Protein AF-A0A3M0W5E4-F1 (afdb_monomer_lite)

Foldseek 3Di:
DVVVVLVCLQQVNDPVNVVLLVVLVVVQVVCVVVVQWDQAAPRDTDRRDDDDDFQRQGRQVSNCQQQQHNDPVLSPPPPRDGHDDPVPDGHTNPPDDPPDDPPHDDRHPDDHDDDPPPPVPPPDPDPDVDPVVVVVVVVVVVVVVVVVVVVVPDDFDFDDPVVQADPVPRDGDPDRTDDPPP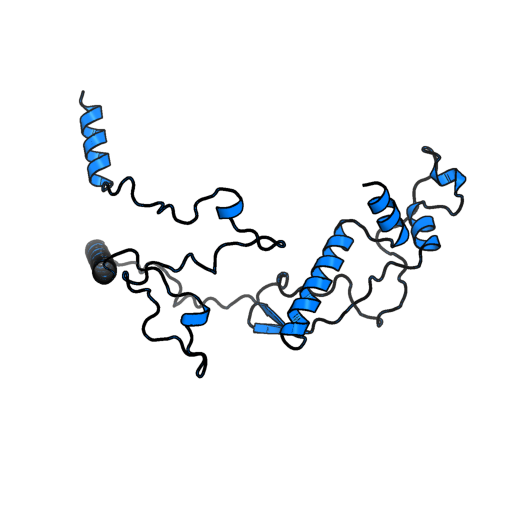PDCPDPPADADPVRDGPVNVVDDPPPPPPDPDPDPVVVVVVVVVVVVVD

Sequence (231 aa):
MFLRSVYSMATNVTTIESWEIERHEQLLRRARVLGGYLDGPDGMRVRISRHEFPYDIGIWENIRDSMGTSNILAWFWPLAASMKTDGLAFETNGFEEPGQVWPPPDPDRMPRLARNLDTKDAFVYHEHPDTAAEVEAFKQRQAADLARRERANGVQRRKAFHQRFDSETAQPVDDEYLDDTAADLSGEEGWQDSGGNRLRDYGVEEDIEFYDEDDIPIAELLRRRRREGQN

Radius of gyration: 30.42 Å; chains: 1; bounding box: 70×67×75 Å

pLDDT: mean 76.26, std 13.4, range [44.75, 93.44]

Structure (mmCIF, N/CA/C/O backbone):
data_AF-A0A3M0W5E4-F1
#
_entry.id   AF-A0A3M0W5E4-F1
#
loop_
_atom_site.group_PDB
_atom_site.id
_atom_site.type_symbol
_atom_site.label_atom_id
_atom_site.label_alt_id
_atom_site.label_comp_id
_atom_site.label_asym_id
_atom_site.label_entity_id
_atom_site.label_seq_id
_atom_site.pdbx_PDB_ins_code
_atom_site.Cartn_x
_atom_site.Cartn_y
_atom_site.Cartn_z
_atom_site.occupancy
_atom_site.B_iso_or_equiv
_atom_site.auth_seq_id
_atom_site.auth_comp_id
_atom_site.auth_asym_id
_atom_site.auth_atom_id
_atom_site.pdbx_PDB_model_num
ATOM 1 N N . MET A 1 1 ? 10.824 14.892 -4.602 1.00 80.12 1 MET A N 1
ATOM 2 C CA . MET A 1 1 ? 9.849 14.502 -5.646 1.00 80.12 1 MET A CA 1
ATOM 3 C C . MET A 1 1 ? 10.493 13.704 -6.770 1.00 80.12 1 MET A C 1
ATOM 5 O O . MET A 1 1 ? 10.155 12.540 -6.886 1.00 80.12 1 MET A O 1
ATOM 9 N N . PHE A 1 2 ? 11.471 14.240 -7.512 1.00 90.00 2 PHE A N 1
ATOM 10 C CA . PHE A 1 2 ? 12.097 13.522 -8.638 1.00 90.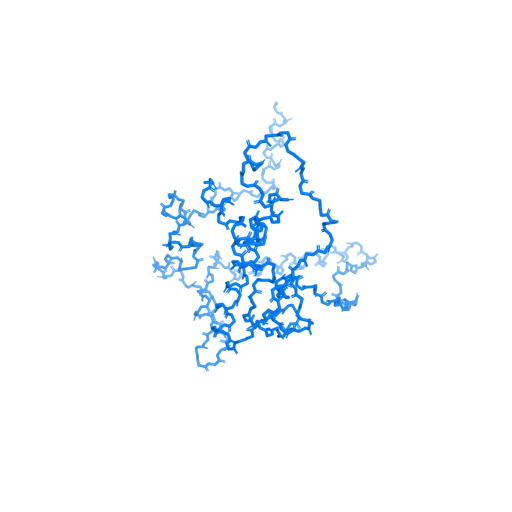00 2 PHE A CA 1
ATOM 11 C C . PHE A 1 2 ? 12.647 12.127 -8.286 1.00 90.00 2 PHE A C 1
ATOM 13 O O . PHE A 1 2 ? 12.302 11.154 -8.942 1.00 90.00 2 PHE A O 1
ATOM 20 N N . LEU A 1 3 ? 13.422 12.001 -7.202 1.00 91.94 3 LEU A N 1
ATOM 21 C CA . LEU A 1 3 ? 13.956 10.703 -6.756 1.00 91.94 3 LEU A CA 1
ATOM 22 C C . LEU A 1 3 ? 12.855 9.680 -6.443 1.00 91.94 3 LEU A C 1
ATOM 24 O O . LEU A 1 3 ? 13.015 8.503 -6.738 1.00 91.94 3 LEU A O 1
ATOM 28 N N . ARG A 1 4 ? 11.722 10.137 -5.892 1.00 89.88 4 ARG A N 1
ATOM 29 C CA . ARG A 1 4 ? 10.563 9.280 -5.616 1.00 89.88 4 ARG A CA 1
ATOM 30 C C . ARG A 1 4 ? 9.909 8.815 -6.914 1.00 89.88 4 ARG A C 1
ATOM 32 O O . ARG A 1 4 ? 9.549 7.653 -7.005 1.00 89.88 4 ARG A O 1
ATOM 39 N N . SER A 1 5 ? 9.797 9.688 -7.915 1.00 90.12 5 SER A N 1
ATOM 40 C CA . SER A 1 5 ? 9.285 9.322 -9.240 1.00 90.12 5 SER A CA 1
ATOM 41 C C . SER A 1 5 ? 10.196 8.320 -9.950 1.00 90.12 5 SER A C 1
ATOM 43 O O . SER A 1 5 ? 9.706 7.348 -10.506 1.00 90.12 5 SER A O 1
ATOM 45 N N . VAL A 1 6 ? 11.517 8.512 -9.885 1.00 91.69 6 VAL A N 1
ATOM 46 C CA . VAL A 1 6 ? 12.486 7.562 -10.458 1.00 91.69 6 VAL A CA 1
ATOM 47 C C . VAL A 1 6 ? 12.420 6.214 -9.743 1.00 91.69 6 VAL A C 1
ATOM 49 O O . VAL A 1 6 ? 12.414 5.184 -10.404 1.00 91.69 6 VAL A O 1
ATOM 52 N N . TYR A 1 7 ? 12.325 6.211 -8.412 1.00 92.19 7 TYR A N 1
ATOM 53 C CA . TYR A 1 7 ? 12.168 4.985 -7.630 1.00 92.19 7 TYR A CA 1
ATOM 54 C C . TYR A 1 7 ? 10.862 4.251 -7.968 1.00 92.19 7 TYR A C 1
ATOM 56 O O . TYR A 1 7 ? 10.894 3.072 -8.286 1.00 92.19 7 TYR A O 1
ATOM 64 N N . SER A 1 8 ? 9.741 4.976 -7.990 1.00 92.00 8 SER A N 1
ATOM 65 C CA . SER A 1 8 ? 8.419 4.472 -8.386 1.00 92.00 8 SER A CA 1
ATOM 66 C C . SER A 1 8 ? 8.434 3.844 -9.783 1.00 92.00 8 SER A C 1
ATOM 68 O O . SER A 1 8 ? 7.885 2.764 -9.969 1.00 92.00 8 SER A O 1
ATOM 70 N N . MET A 1 9 ? 9.128 4.468 -10.740 1.00 91.12 9 MET A N 1
ATOM 71 C CA . MET A 1 9 ? 9.306 3.930 -12.091 1.00 91.12 9 MET A CA 1
ATOM 72 C C . MET A 1 9 ? 10.218 2.697 -12.115 1.00 91.12 9 MET A C 1
ATOM 74 O O . MET A 1 9 ? 9.977 1.765 -12.872 1.00 91.12 9 MET A O 1
ATOM 78 N N . ALA A 1 10 ? 11.260 2.674 -11.282 1.00 93.00 10 ALA A N 1
ATOM 79 C CA . ALA A 1 10 ? 12.188 1.552 -11.194 1.00 93.00 10 ALA A CA 1
ATOM 80 C C . ALA A 1 10 ? 11.564 0.308 -10.549 1.00 93.00 10 ALA A C 1
ATOM 82 O O . ALA A 1 10 ? 11.977 -0.794 -10.892 1.00 93.00 10 ALA A O 1
ATOM 83 N N . THR A 1 11 ? 10.591 0.463 -9.649 1.00 92.50 11 THR A N 1
ATOM 84 C CA . THR A 1 11 ? 9.889 -0.656 -8.989 1.00 92.50 11 THR A CA 1
ATOM 85 C C . THR A 1 11 ? 8.495 -0.920 -9.561 1.00 92.50 11 THR A C 1
ATOM 87 O O . THR A 1 11 ? 7.794 -1.788 -9.059 1.00 92.50 11 THR A O 1
ATOM 90 N N . ASN A 1 12 ? 8.066 -0.145 -10.565 1.00 93.44 12 ASN A N 1
ATOM 91 C CA . ASN A 1 12 ? 6.710 -0.175 -11.125 1.00 93.44 12 ASN A CA 1
ATOM 92 C C . ASN A 1 12 ? 5.598 -0.004 -10.070 1.00 93.44 12 ASN A C 1
ATOM 94 O O . ASN A 1 12 ? 4.528 -0.596 -10.161 1.00 93.44 12 ASN A O 1
ATOM 98 N N . VAL A 1 13 ? 5.865 0.796 -9.034 1.00 93.38 13 VAL A N 1
ATOM 99 C CA . VAL A 1 13 ? 4.927 1.038 -7.930 1.00 93.38 13 VAL A CA 1
ATOM 100 C C . VAL A 1 13 ? 4.318 2.416 -8.103 1.00 93.38 13 VAL A C 1
ATOM 102 O O . VAL A 1 13 ? 5.023 3.426 -8.033 1.00 93.38 13 VAL A O 1
ATOM 105 N N . THR A 1 14 ? 3.005 2.494 -8.272 1.00 92.00 14 THR A N 1
ATOM 106 C CA . THR A 1 14 ? 2.285 3.771 -8.270 1.00 92.00 14 THR A CA 1
ATOM 107 C C . THR A 1 14 ? 2.247 4.386 -6.869 1.00 92.00 14 THR A C 1
ATOM 109 O O . THR A 1 14 ? 2.495 3.746 -5.849 1.00 92.00 14 THR A O 1
ATOM 112 N N . THR A 1 15 ? 1.894 5.670 -6.776 1.00 91.62 15 THR A N 1
ATOM 113 C CA . THR A 1 15 ? 1.803 6.334 -5.463 1.00 91.62 15 THR A CA 1
ATOM 114 C C . THR A 1 15 ? 0.741 5.689 -4.564 1.00 91.62 15 THR A C 1
ATOM 116 O O . THR A 1 15 ? 0.968 5.552 -3.365 1.00 91.62 15 THR A O 1
ATOM 119 N N . ILE A 1 16 ? -0.378 5.238 -5.134 1.00 92.00 16 ILE A N 1
ATOM 120 C CA . ILE A 1 16 ? -1.449 4.580 -4.374 1.00 92.00 16 ILE A CA 1
ATOM 121 C C . ILE A 1 16 ? -0.975 3.214 -3.869 1.00 92.00 16 ILE A C 1
ATOM 123 O O . ILE A 1 16 ? -1.148 2.902 -2.695 1.00 92.00 16 ILE A O 1
ATOM 127 N N . GLU A 1 17 ? -0.310 2.433 -4.721 1.00 92.75 17 GLU A N 1
ATOM 128 C CA . GLU A 1 17 ? 0.252 1.135 -4.333 1.00 92.75 17 GLU A CA 1
ATOM 129 C C . GLU A 1 17 ? 1.352 1.276 -3.286 1.00 92.75 17 GLU A C 1
ATOM 131 O O . GLU A 1 17 ? 1.423 0.446 -2.388 1.00 92.75 17 GLU A O 1
ATOM 136 N N . SER A 1 18 ? 2.156 2.346 -3.330 1.00 92.38 18 SER A N 1
ATOM 137 C CA . SER A 1 18 ? 3.165 2.590 -2.291 1.00 92.38 18 SER A CA 1
ATOM 138 C C . SER A 1 18 ? 2.532 2.715 -0.903 1.00 92.38 18 SER A C 1
ATOM 140 O O . SER A 1 18 ? 3.024 2.121 0.052 1.00 92.38 18 SER A O 1
ATOM 142 N N . TRP A 1 19 ? 1.389 3.400 -0.800 1.00 91.69 19 TRP A N 1
ATOM 143 C CA . TRP A 1 19 ? 0.644 3.496 0.455 1.00 91.69 19 TRP A CA 1
ATOM 144 C C . TRP A 1 19 ? -0.001 2.167 0.855 1.00 91.69 19 TRP A C 1
ATOM 146 O O . TRP A 1 19 ? -0.113 1.875 2.043 1.00 91.69 19 TRP A O 1
ATOM 156 N N . GLU A 1 20 ? -0.423 1.355 -0.114 1.00 92.88 20 GLU A N 1
ATOM 157 C CA . GLU A 1 20 ? -1.001 0.037 0.161 1.00 92.88 20 GLU A CA 1
ATOM 158 C C . GLU A 1 20 ? 0.070 -0.958 0.650 1.00 92.88 20 GLU A C 1
ATOM 160 O O . GLU A 1 20 ? -0.180 -1.705 1.595 1.00 92.88 20 GLU A O 1
ATOM 165 N N . ILE A 1 21 ? 1.288 -0.903 0.094 1.00 92.00 21 ILE A N 1
ATOM 166 C CA . ILE A 1 21 ? 2.458 -1.662 0.569 1.00 92.00 21 ILE A CA 1
ATOM 167 C C . ILE A 1 21 ? 2.806 -1.255 2.005 1.00 92.00 21 ILE A C 1
ATOM 169 O O . ILE A 1 21 ? 2.949 -2.118 2.872 1.00 92.00 21 ILE A O 1
ATOM 173 N N . GLU A 1 22 ? 2.900 0.051 2.272 1.00 92.75 22 GLU A N 1
ATOM 174 C CA . GLU A 1 22 ? 3.181 0.579 3.613 1.00 92.75 22 GLU A CA 1
ATOM 175 C C . GLU A 1 22 ? 2.111 0.138 4.627 1.00 92.75 22 GLU A C 1
ATOM 177 O O . GLU A 1 22 ? 2.445 -0.302 5.732 1.00 92.75 22 GLU A O 1
ATOM 182 N N . ARG A 1 23 ? 0.823 0.183 4.251 1.00 90.56 23 ARG A N 1
ATOM 183 C CA . ARG A 1 23 ? -0.268 -0.306 5.108 1.00 90.56 23 ARG A CA 1
ATOM 184 C C . ARG A 1 23 ? -0.140 -1.803 5.377 1.00 90.56 23 ARG A C 1
ATOM 186 O O . ARG A 1 23 ? -0.246 -2.214 6.533 1.00 90.56 23 ARG A O 1
ATOM 193 N N . HIS A 1 24 ? 0.102 -2.618 4.350 1.00 90.94 24 HIS A N 1
ATOM 194 C CA . HIS A 1 24 ? 0.263 -4.065 4.525 1.00 90.94 24 HIS A CA 1
ATOM 195 C C . HIS A 1 24 ? 1.446 -4.393 5.443 1.00 90.94 24 HIS A C 1
ATOM 197 O O . HIS A 1 24 ? 1.352 -5.271 6.301 1.00 90.94 24 HIS A O 1
ATOM 203 N N . GLU A 1 25 ? 2.542 -3.636 5.350 1.00 91.50 25 GLU A N 1
ATOM 204 C CA . GLU A 1 25 ? 3.677 -3.785 6.263 1.00 91.50 25 GLU A CA 1
ATOM 205 C C . GLU A 1 25 ? 3.300 -3.459 7.720 1.00 91.50 25 GLU A C 1
ATOM 207 O O . GLU A 1 25 ? 3.688 -4.184 8.644 1.00 91.50 25 GLU A O 1
ATOM 212 N N . GLN A 1 26 ? 2.508 -2.410 7.949 1.00 91.25 26 GLN A N 1
ATOM 213 C CA . GLN A 1 26 ? 2.003 -2.078 9.286 1.00 91.25 26 GLN A CA 1
ATOM 214 C C . GLN A 1 26 ? 1.077 -3.169 9.835 1.00 91.25 26 GLN A C 1
ATOM 216 O O . GLN A 1 26 ? 1.223 -3.579 10.993 1.00 91.25 26 GLN A O 1
ATOM 221 N N . LEU A 1 27 ? 0.180 -3.699 9.002 1.00 90.88 27 LEU A N 1
ATOM 222 C CA . LEU A 1 27 ? -0.691 -4.815 9.365 1.00 90.88 27 LEU A CA 1
ATOM 223 C C . LEU A 1 27 ? 0.116 -6.063 9.728 1.00 90.88 27 LEU A C 1
ATOM 225 O O . LEU A 1 27 ? -0.186 -6.711 10.728 1.00 90.88 27 LEU A O 1
ATOM 229 N N . LEU A 1 28 ? 1.192 -6.361 8.996 1.00 91.81 28 LEU A N 1
ATOM 230 C CA . LEU A 1 28 ? 2.105 -7.461 9.322 1.00 91.81 28 LEU A CA 1
ATOM 231 C C . LEU A 1 28 ? 2.804 -7.270 10.665 1.00 91.81 28 LEU A C 1
ATOM 233 O O . LEU A 1 28 ? 2.949 -8.233 11.423 1.00 91.81 28 LEU A O 1
ATOM 237 N N . ARG A 1 29 ? 3.238 -6.044 10.979 1.00 90.44 29 ARG A N 1
ATOM 238 C CA . ARG A 1 29 ? 3.848 -5.732 12.281 1.00 90.44 29 ARG A CA 1
ATOM 239 C C . ARG A 1 29 ? 2.846 -5.947 13.414 1.00 90.44 29 ARG A C 1
ATOM 241 O O . ARG A 1 29 ? 3.184 -6.616 14.390 1.00 90.44 29 ARG A O 1
ATOM 248 N N . ARG A 1 30 ? 1.610 -5.460 13.259 1.00 89.56 30 ARG A N 1
ATOM 249 C CA . ARG A 1 30 ? 0.529 -5.649 14.242 1.00 89.56 30 ARG A CA 1
ATOM 250 C C . ARG A 1 30 ? 0.148 -7.124 14.391 1.00 89.56 30 ARG A C 1
ATOM 252 O O . ARG A 1 30 ? 0.075 -7.625 15.510 1.00 89.56 30 ARG A O 1
ATOM 259 N N . ALA A 1 31 ? -0.009 -7.840 13.281 1.00 89.75 31 ALA A N 1
ATOM 260 C CA . ALA A 1 31 ? -0.303 -9.268 13.285 1.00 89.75 31 ALA A CA 1
ATOM 261 C C . ALA A 1 31 ? 0.811 -10.066 13.973 1.00 89.75 31 ALA A C 1
ATOM 263 O O . ALA A 1 31 ? 0.512 -10.971 14.741 1.00 89.75 31 ALA A O 1
ATOM 264 N N . ARG A 1 32 ? 2.093 -9.718 13.781 1.00 89.38 32 ARG A N 1
ATOM 265 C CA . ARG A 1 32 ? 3.214 -10.402 14.451 1.00 89.38 32 ARG A CA 1
ATOM 266 C C . ARG A 1 32 ? 3.133 -10.308 15.979 1.00 89.38 32 ARG A C 1
ATOM 268 O O . ARG A 1 32 ? 3.463 -11.284 16.644 1.00 89.38 32 ARG A O 1
ATOM 275 N N . VAL A 1 33 ? 2.669 -9.180 16.521 1.00 89.12 33 VAL A N 1
ATOM 276 C CA . VAL A 1 33 ? 2.432 -9.012 17.968 1.00 89.12 33 VAL A CA 1
ATOM 277 C C . VAL A 1 33 ? 1.239 -9.855 18.437 1.00 89.12 33 VAL A C 1
ATOM 279 O O . VAL A 1 33 ? 1.285 -10.439 19.513 1.00 89.12 33 VAL A O 1
ATOM 282 N N . LEU A 1 34 ? 0.206 -9.987 17.602 1.00 85.88 34 LEU A N 1
ATOM 283 C CA . LEU A 1 34 ? -1.028 -10.734 17.882 1.00 85.88 34 LEU A CA 1
ATOM 284 C C . LEU A 1 34 ? -0.977 -12.218 17.453 1.00 85.88 34 LEU A C 1
ATOM 286 O O . LEU A 1 34 ? -2.011 -12.862 17.284 1.00 85.88 34 LEU A O 1
ATOM 290 N N . GLY A 1 35 ? 0.217 -12.789 17.255 1.00 85.81 35 GLY A N 1
ATOM 291 C CA . GLY A 1 35 ? 0.378 -14.217 16.935 1.00 85.81 35 GLY A CA 1
ATOM 292 C C . GLY A 1 35 ? 0.068 -14.609 15.481 1.00 85.81 35 GLY A C 1
ATOM 293 O O . GLY A 1 35 ? -0.202 -15.774 15.196 1.00 85.81 35 GLY A O 1
ATOM 294 N N . GLY A 1 36 ? 0.121 -13.657 14.551 1.00 84.19 36 GLY A N 1
ATOM 295 C CA . GLY A 1 36 ? -0.033 -13.856 13.103 1.00 84.19 36 GLY A CA 1
ATOM 296 C C . GLY A 1 36 ? -1.453 -13.657 12.564 1.00 84.19 36 GLY A C 1
ATOM 297 O O . GLY A 1 36 ? -1.680 -13.849 11.368 1.00 84.19 36 GLY A O 1
ATOM 298 N N . TYR A 1 37 ? -2.393 -13.258 13.420 1.00 87.12 37 TYR A N 1
ATOM 299 C CA . TYR A 1 37 ? -3.785 -13.005 13.058 1.00 87.12 37 TYR A CA 1
ATOM 300 C C . TYR A 1 37 ? -4.182 -11.581 13.430 1.00 87.12 37 TYR A C 1
ATOM 302 O O . TYR A 1 37 ? -3.661 -11.014 14.392 1.00 87.12 37 TYR A O 1
ATOM 310 N N . LEU A 1 38 ? -5.113 -11.018 12.666 1.00 87.75 38 LEU A N 1
ATOM 311 C CA . LEU A 1 38 ? -5.784 -9.776 13.014 1.00 87.75 38 LEU A CA 1
ATOM 312 C C . LEU A 1 38 ? -7.280 -10.023 13.161 1.00 87.75 38 LEU A C 1
ATOM 314 O O . LEU A 1 38 ? -7.870 -10.788 12.392 1.00 87.75 38 LEU A O 1
ATOM 318 N N . ASP A 1 39 ? -7.879 -9.361 14.143 1.00 86.50 39 ASP A N 1
ATOM 319 C CA . ASP A 1 39 ? -9.320 -9.387 14.331 1.00 86.50 39 ASP A CA 1
ATOM 320 C C . ASP A 1 39 ? -9.967 -8.427 13.331 1.00 86.50 39 ASP A C 1
ATOM 322 O O . ASP A 1 39 ? -9.722 -7.221 13.336 1.00 86.50 39 ASP A O 1
ATOM 326 N N . GLY A 1 40 ? -10.769 -8.998 12.445 1.00 84.81 40 GLY A N 1
ATOM 327 C CA . GLY A 1 40 ? -11.665 -8.292 11.556 1.00 84.81 40 GLY A CA 1
ATOM 328 C C . GLY A 1 40 ? -13.037 -8.055 12.197 1.00 84.81 40 GLY A C 1
ATOM 329 O O . GLY A 1 40 ? -13.316 -8.473 13.329 1.00 84.81 40 GLY A O 1
ATOM 330 N N . PRO A 1 41 ? -13.933 -7.381 11.466 1.00 82.50 41 PRO A N 1
ATOM 331 C CA . PRO A 1 41 ? -15.300 -7.154 11.906 1.00 82.50 41 PRO A CA 1
ATOM 332 C C . PRO A 1 41 ? -16.034 -8.461 12.251 1.00 82.50 41 PRO A C 1
ATOM 334 O O . PRO A 1 41 ? -15.804 -9.508 11.651 1.00 82.50 41 PRO A O 1
ATOM 337 N N . ASP A 1 42 ? -16.924 -8.383 13.245 1.00 78.25 42 ASP A N 1
ATOM 338 C CA . ASP A 1 42 ? -17.734 -9.504 13.752 1.00 78.25 42 ASP A CA 1
ATOM 339 C C . ASP A 1 42 ? -16.927 -10.716 14.268 1.00 78.25 42 ASP A C 1
ATOM 341 O O . ASP A 1 42 ? -17.440 -11.832 14.335 1.00 78.25 42 ASP A O 1
ATOM 345 N N . GLY A 1 43 ? -15.674 -10.497 14.686 1.00 81.12 43 GLY A N 1
ATOM 346 C CA . GLY A 1 43 ? -14.833 -11.525 15.308 1.00 81.12 43 GLY A CA 1
ATOM 347 C C . GLY A 1 43 ? -14.178 -12.486 14.315 1.00 81.12 43 GLY A C 1
ATOM 348 O O . GLY A 1 43 ? -13.642 -13.518 14.724 1.00 81.12 43 GLY A O 1
ATOM 349 N N . MET A 1 44 ? -14.207 -12.175 13.013 1.00 82.00 44 MET A N 1
ATOM 350 C CA . MET A 1 44 ? -13.456 -12.940 12.018 1.00 82.00 44 MET A CA 1
ATOM 351 C C . MET A 1 44 ? -11.958 -12.758 12.235 1.00 82.00 44 MET A C 1
ATOM 353 O O . MET A 1 44 ? -11.483 -11.638 12.366 1.00 82.00 44 MET A O 1
ATOM 357 N N . ARG A 1 45 ? -11.189 -13.847 12.214 1.00 86.94 45 ARG A N 1
ATOM 358 C CA . ARG A 1 45 ? -9.725 -13.775 12.274 1.00 86.94 45 ARG A CA 1
ATOM 359 C C . ARG A 1 45 ? -9.141 -13.909 10.883 1.00 86.94 45 ARG A C 1
ATOM 361 O O . ARG A 1 45 ? -9.285 -14.954 10.249 1.00 86.94 45 ARG A O 1
ATOM 368 N N . VAL A 1 46 ? -8.453 -12.867 10.433 1.00 87.81 46 VAL A N 1
ATOM 369 C CA . VAL A 1 46 ? -7.741 -12.865 9.154 1.00 87.81 46 VAL A CA 1
ATOM 370 C C . VAL A 1 46 ? -6.277 -13.162 9.421 1.00 87.81 46 VAL A C 1
ATOM 372 O O . VAL A 1 46 ? -5.621 -12.478 10.209 1.00 87.81 46 VAL A O 1
ATOM 375 N N . ARG A 1 47 ? -5.750 -14.200 8.773 1.00 88.25 47 ARG A N 1
ATOM 376 C CA . ARG A 1 47 ? -4.317 -14.485 8.802 1.00 88.25 47 ARG A CA 1
ATOM 377 C C . ARG A 1 47 ? -3.617 -13.554 7.823 1.00 88.25 47 ARG A C 1
ATOM 379 O O . ARG A 1 47 ? -3.909 -13.601 6.632 1.00 88.25 47 ARG A O 1
ATOM 386 N N . ILE A 1 48 ? -2.678 -12.752 8.314 1.00 89.56 48 ILE A N 1
ATOM 387 C CA . ILE A 1 48 ? -1.930 -11.817 7.470 1.00 89.56 48 ILE A CA 1
ATOM 388 C C . ILE A 1 48 ? -0.550 -12.410 7.184 1.00 89.56 48 ILE A C 1
ATOM 390 O O . ILE A 1 48 ? 0.273 -12.570 8.087 1.00 89.56 48 ILE A O 1
ATOM 394 N N . SER A 1 49 ? -0.309 -12.762 5.922 1.00 87.75 49 SER A N 1
ATOM 395 C CA . SER A 1 49 ? 0.990 -13.202 5.402 1.00 87.75 49 SER A CA 1
ATOM 396 C C . SER A 1 49 ? 1.696 -12.074 4.659 1.00 87.75 49 SER A C 1
ATOM 398 O O . SER A 1 49 ? 1.071 -11.147 4.138 1.00 87.75 49 SER A O 1
ATOM 400 N N . ARG A 1 50 ? 3.031 -12.126 4.652 1.00 89.00 50 ARG A N 1
ATOM 401 C CA . ARG A 1 50 ? 3.837 -11.216 3.841 1.00 89.00 50 ARG A CA 1
ATOM 402 C C . ARG A 1 50 ? 3.597 -11.561 2.376 1.00 89.00 50 ARG A C 1
ATOM 404 O O . ARG A 1 50 ? 3.703 -12.730 2.039 1.00 89.00 50 ARG A O 1
ATOM 411 N N . HIS A 1 51 ? 3.286 -10.546 1.577 1.00 89.25 51 HIS A N 1
ATOM 412 C CA . HIS A 1 51 ? 3.160 -10.657 0.129 1.00 89.25 51 HIS A CA 1
ATOM 413 C C . HIS A 1 51 ? 4.132 -9.685 -0.515 1.00 89.25 51 HIS A C 1
ATOM 415 O O . HIS A 1 51 ? 4.278 -8.551 -0.038 1.00 89.25 51 HIS A O 1
ATOM 421 N N . GLU A 1 52 ? 4.800 -10.136 -1.561 1.00 90.38 52 GLU A N 1
ATOM 422 C CA . GLU A 1 52 ? 5.609 -9.291 -2.423 1.00 90.38 52 GLU A CA 1
ATOM 423 C C . GLU A 1 52 ? 4.730 -8.575 -3.452 1.00 90.38 52 GLU A C 1
ATOM 425 O O . GLU A 1 52 ? 3.614 -8.994 -3.768 1.00 90.38 52 GLU A O 1
ATOM 430 N N . PHE A 1 53 ? 5.211 -7.431 -3.934 1.00 92.44 53 PHE A N 1
ATOM 431 C CA . PHE A 1 53 ? 4.478 -6.642 -4.913 1.00 92.44 53 PHE A CA 1
ATOM 432 C C . PHE A 1 53 ? 4.538 -7.344 -6.283 1.00 92.44 53 PHE A C 1
ATOM 434 O O . PHE A 1 53 ? 5.638 -7.620 -6.762 1.00 92.44 53 PHE A O 1
ATOM 441 N N . PRO A 1 54 ? 3.399 -7.646 -6.931 1.00 91.38 54 PRO A N 1
ATOM 442 C CA . PRO A 1 54 ? 3.370 -8.547 -8.088 1.00 91.38 54 PRO A CA 1
ATOM 443 C C . PRO A 1 54 ? 3.844 -7.915 -9.402 1.00 91.38 54 PRO A C 1
ATOM 445 O O . PRO A 1 54 ? 4.248 -8.641 -10.307 1.00 91.38 54 PRO A O 1
ATOM 448 N N . TYR A 1 55 ? 3.785 -6.586 -9.526 1.00 91.56 55 TYR A N 1
ATOM 449 C CA . TYR A 1 55 ? 4.062 -5.883 -10.786 1.00 91.56 55 TYR A CA 1
ATOM 450 C C . TYR A 1 55 ? 5.513 -5.396 -10.916 1.00 91.56 55 TYR A C 1
ATOM 452 O O . TYR A 1 55 ? 5.849 -4.736 -11.896 1.00 91.56 55 TYR A O 1
ATOM 460 N N . ASP A 1 56 ? 6.382 -5.721 -9.952 1.00 93.25 56 ASP A N 1
ATOM 461 C CA . ASP A 1 56 ? 7.823 -5.483 -10.073 1.00 93.25 56 ASP A CA 1
ATOM 462 C C . ASP A 1 56 ? 8.471 -6.634 -10.852 1.00 93.25 56 ASP A C 1
ATOM 464 O O . ASP A 1 56 ? 8.825 -7.659 -10.266 1.00 93.25 56 ASP A O 1
ATOM 468 N N . ILE A 1 57 ? 8.591 -6.467 -12.173 1.00 91.81 57 ILE A N 1
ATOM 469 C CA . ILE A 1 57 ? 9.199 -7.443 -13.099 1.00 91.81 57 ILE A CA 1
ATOM 470 C C . ILE A 1 57 ? 10.717 -7.241 -13.256 1.00 91.81 57 ILE A C 1
ATOM 472 O O . ILE A 1 57 ? 11.426 -8.097 -13.777 1.00 91.81 57 ILE A O 1
ATOM 476 N N . GLY A 1 58 ? 11.248 -6.145 -12.709 1.00 91.75 58 GLY A N 1
ATOM 477 C CA . GLY A 1 58 ? 12.670 -5.827 -12.682 1.00 91.75 58 GLY A CA 1
ATOM 478 C C . GLY A 1 58 ? 12.970 -4.436 -13.233 1.00 91.75 58 GLY A C 1
ATOM 479 O O . GLY A 1 58 ? 12.293 -3.928 -14.121 1.00 91.75 58 GLY A O 1
ATOM 480 N N . ILE A 1 59 ? 14.044 -3.814 -12.737 1.00 92.44 59 ILE A N 1
ATOM 481 C CA . ILE A 1 59 ? 14.338 -2.381 -12.941 1.00 92.44 59 ILE A CA 1
ATOM 482 C C . ILE A 1 59 ? 14.278 -1.951 -14.414 1.00 92.44 59 ILE A C 1
ATOM 484 O O . ILE A 1 59 ? 13.703 -0.915 -14.737 1.00 92.44 59 ILE A O 1
ATOM 488 N N . TRP A 1 60 ? 14.893 -2.715 -15.318 1.00 92.44 60 TRP A N 1
ATOM 489 C CA . TRP A 1 60 ? 14.933 -2.346 -16.734 1.00 92.44 60 TRP A CA 1
ATOM 490 C C . TRP A 1 60 ? 13.578 -2.510 -17.424 1.00 92.44 60 TRP A C 1
ATOM 492 O O . TRP A 1 60 ? 13.193 -1.652 -18.215 1.00 92.44 60 TRP A O 1
ATOM 502 N N . GLU A 1 61 ? 12.866 -3.594 -17.127 1.00 91.50 61 GLU A N 1
ATOM 503 C CA . GLU A 1 61 ? 11.563 -3.906 -17.716 1.00 91.50 61 GLU A CA 1
ATOM 504 C C . GLU A 1 61 ? 10.506 -2.921 -17.215 1.00 91.50 61 GLU A C 1
ATOM 506 O O . GLU A 1 61 ? 9.840 -2.288 -18.029 1.00 91.50 61 GLU A O 1
ATOM 511 N N . ASN A 1 62 ? 10.496 -2.636 -15.912 1.00 92.31 62 ASN A N 1
ATOM 512 C CA . ASN A 1 62 ? 9.656 -1.611 -15.293 1.00 92.31 62 ASN A CA 1
ATOM 513 C C . ASN A 1 62 ? 9.836 -0.231 -15.950 1.00 92.31 62 ASN A C 1
ATOM 515 O O . ASN A 1 62 ? 8.862 0.446 -16.293 1.00 92.31 62 ASN A O 1
ATOM 519 N N . ILE A 1 63 ? 11.090 0.198 -16.154 1.00 91.19 63 ILE A N 1
ATOM 520 C CA . ILE A 1 63 ? 11.390 1.490 -16.788 1.00 91.19 63 ILE A CA 1
ATOM 521 C C . ILE A 1 63 ? 11.001 1.468 -18.269 1.00 91.19 63 ILE A C 1
ATOM 523 O O . ILE A 1 63 ? 10.416 2.431 -18.767 1.00 91.19 63 ILE A O 1
ATOM 527 N N . ARG A 1 64 ? 11.319 0.387 -18.987 1.00 90.62 64 ARG A N 1
ATOM 528 C CA . ARG A 1 64 ? 10.965 0.227 -20.401 1.00 90.62 64 ARG A CA 1
ATOM 529 C C . ARG A 1 64 ? 9.457 0.320 -20.599 1.00 90.62 64 ARG A C 1
ATOM 531 O O . ARG A 1 64 ? 9.032 1.016 -21.523 1.00 90.62 64 ARG A O 1
ATOM 538 N N . ASP A 1 65 ? 8.689 -0.365 -19.763 1.00 88.25 65 ASP A N 1
ATOM 539 C CA . ASP A 1 65 ? 7.236 -0.386 -19.838 1.00 88.25 65 ASP A CA 1
ATOM 540 C C . ASP A 1 65 ? 6.685 0.991 -19.509 1.00 88.25 65 ASP A C 1
ATOM 542 O O . ASP A 1 65 ? 6.011 1.572 -20.354 1.00 88.25 65 ASP A O 1
ATOM 546 N N . SER A 1 66 ? 7.118 1.596 -18.398 1.00 87.00 66 SER A N 1
ATOM 547 C CA . SER A 1 66 ? 6.736 2.964 -18.014 1.00 87.00 66 SER A CA 1
ATOM 548 C C . SER A 1 66 ? 6.969 3.994 -19.127 1.00 87.00 66 SER A C 1
ATOM 550 O O . SER A 1 66 ? 6.140 4.880 -19.346 1.00 87.00 66 SER A O 1
ATOM 552 N N . MET A 1 67 ? 8.086 3.878 -19.852 1.00 87.19 67 MET A N 1
ATOM 553 C CA . MET A 1 67 ? 8.439 4.785 -20.950 1.00 87.19 67 MET A CA 1
ATOM 554 C C . MET A 1 67 ? 7.875 4.347 -22.312 1.00 87.19 67 MET A C 1
ATOM 556 O O . MET A 1 67 ? 7.987 5.085 -23.292 1.00 87.19 67 MET A O 1
ATOM 560 N N . GLY A 1 68 ? 7.287 3.152 -22.403 1.00 87.38 68 GLY A N 1
ATOM 561 C CA . GLY A 1 68 ? 6.679 2.575 -23.605 1.00 87.38 68 GLY A CA 1
ATOM 562 C C . GLY A 1 68 ? 7.655 2.138 -24.705 1.00 87.38 68 GLY A C 1
ATOM 563 O O . GLY A 1 68 ? 7.225 1.687 -25.768 1.00 87.38 68 GLY A O 1
ATOM 564 N N . THR A 1 69 ? 8.967 2.299 -24.511 1.00 86.88 69 THR A N 1
ATOM 565 C CA . THR A 1 69 ? 9.996 2.011 -25.523 1.00 86.88 69 THR A CA 1
ATOM 566 C C . THR A 1 69 ? 11.339 1.702 -24.859 1.00 86.88 69 THR A C 1
ATOM 568 O O . THR A 1 69 ? 11.665 2.265 -23.818 1.00 86.88 69 THR A O 1
ATOM 571 N N . SER A 1 70 ? 12.171 0.867 -25.490 1.00 88.31 70 SER A N 1
ATOM 572 C CA . SER A 1 70 ? 13.550 0.599 -25.045 1.00 88.31 70 SER A CA 1
ATOM 573 C C . SER A 1 70 ? 14.569 1.670 -25.472 1.00 88.31 70 SER A C 1
ATOM 575 O O . SER A 1 70 ? 15.736 1.603 -25.090 1.00 88.31 70 SER A O 1
ATOM 577 N N . ASN A 1 71 ? 14.163 2.650 -26.285 1.00 89.94 71 ASN A N 1
ATOM 578 C CA . ASN A 1 71 ? 15.035 3.718 -26.760 1.00 89.94 71 ASN A CA 1
ATOM 579 C C . ASN A 1 71 ? 15.118 4.864 -25.740 1.00 89.94 71 ASN A C 1
ATOM 581 O O . ASN A 1 71 ? 14.223 5.705 -25.668 1.00 89.94 71 ASN A O 1
ATOM 585 N N . ILE A 1 72 ? 16.246 4.939 -25.030 1.00 89.56 72 ILE A N 1
ATOM 586 C CA . ILE A 1 72 ? 16.533 5.953 -24.002 1.00 89.56 72 ILE A CA 1
ATOM 587 C C . ILE A 1 72 ? 16.498 7.383 -24.562 1.00 89.56 72 ILE A C 1
ATOM 589 O O . ILE A 1 72 ? 16.116 8.312 -23.862 1.00 89.56 72 ILE A O 1
ATOM 593 N N . LEU A 1 73 ? 16.858 7.600 -25.831 1.00 88.88 73 LEU A N 1
ATOM 594 C CA . LEU A 1 73 ? 16.797 8.945 -26.418 1.00 88.88 73 LEU A CA 1
ATOM 595 C C . LEU A 1 73 ? 15.351 9.407 -26.629 1.00 88.88 73 LEU A C 1
ATOM 597 O O . LEU A 1 73 ? 15.058 10.594 -26.501 1.00 88.88 73 LEU A O 1
ATOM 601 N N . ALA A 1 74 ? 14.441 8.472 -26.914 1.00 87.75 74 ALA A N 1
ATOM 602 C CA . ALA A 1 74 ? 13.025 8.777 -27.090 1.00 87.75 74 ALA A CA 1
ATOM 603 C C . ALA A 1 74 ? 12.344 9.161 -25.766 1.00 87.75 74 ALA A C 1
ATOM 605 O O . ALA A 1 74 ? 11.360 9.890 -25.782 1.00 87.75 74 ALA A O 1
ATOM 606 N N . TRP A 1 75 ? 12.889 8.735 -24.626 1.00 87.56 75 TRP A N 1
ATOM 607 C CA . TRP A 1 75 ? 12.361 9.032 -23.290 1.00 87.56 75 TRP A CA 1
ATOM 608 C C . TRP A 1 75 ? 12.342 10.522 -22.954 1.00 87.56 75 TRP A C 1
ATOM 610 O O . TRP A 1 75 ? 11.457 10.993 -22.246 1.00 87.56 75 TRP A O 1
ATOM 620 N N . PHE A 1 76 ? 13.315 11.266 -23.475 1.00 88.81 76 PHE A N 1
ATOM 621 C CA . PHE A 1 76 ? 13.430 12.707 -23.262 1.00 88.81 76 PHE A CA 1
ATOM 622 C C . PHE A 1 76 ? 12.735 13.519 -24.360 1.00 88.81 76 PHE A C 1
ATOM 624 O O . PHE A 1 76 ? 12.784 14.749 -24.342 1.00 88.81 76 PHE A O 1
ATOM 631 N N . TRP A 1 77 ? 12.104 12.850 -25.329 1.00 88.81 77 TRP A N 1
ATOM 632 C CA . TRP A 1 77 ? 11.456 13.502 -26.453 1.00 88.81 77 TRP A CA 1
ATOM 633 C C . TRP A 1 77 ? 9.958 13.699 -26.169 1.00 88.81 77 TRP A C 1
ATOM 635 O O . TRP A 1 77 ? 9.203 12.728 -26.160 1.00 88.81 77 TRP A O 1
ATOM 645 N N . PRO A 1 78 ? 9.479 14.943 -25.988 1.00 86.12 78 PRO A N 1
ATOM 646 C CA . PRO A 1 78 ? 8.101 15.202 -25.560 1.00 86.12 78 PRO A CA 1
ATOM 647 C C . PRO A 1 78 ? 7.038 14.842 -26.611 1.00 86.12 78 PRO A C 1
ATOM 649 O O . PRO A 1 78 ? 5.861 14.767 -26.280 1.00 86.12 78 PRO A O 1
ATOM 652 N N . LEU A 1 79 ? 7.433 14.629 -27.872 1.00 85.88 79 LEU A N 1
ATOM 653 C CA . LEU A 1 79 ? 6.539 14.199 -28.958 1.00 85.88 79 LEU A CA 1
ATOM 654 C C . LEU A 1 79 ? 6.677 12.700 -29.269 1.00 85.88 79 LEU A C 1
ATOM 656 O O . LEU A 1 79 ? 6.252 12.249 -30.334 1.00 85.88 79 LEU A O 1
ATOM 660 N N . ALA A 1 80 ? 7.335 11.929 -28.398 1.00 83.06 80 ALA A N 1
ATOM 661 C CA . ALA A 1 80 ? 7.406 10.484 -28.553 1.00 83.06 80 ALA A CA 1
ATOM 662 C C . ALA A 1 80 ? 6.017 9.874 -28.322 1.00 83.06 80 ALA A C 1
ATOM 664 O O . ALA A 1 80 ? 5.194 10.417 -27.585 1.00 83.06 80 ALA A O 1
ATOM 665 N N . ALA A 1 81 ? 5.745 8.745 -28.976 1.00 77.44 81 ALA A N 1
ATOM 666 C CA . ALA A 1 81 ? 4.510 8.009 -28.740 1.00 77.44 81 ALA A CA 1
ATOM 667 C C . ALA A 1 81 ? 4.447 7.572 -27.269 1.00 77.44 81 ALA A C 1
ATOM 669 O O . ALA A 1 81 ? 5.435 7.069 -26.736 1.00 77.44 81 ALA A O 1
ATOM 670 N N . SER A 1 82 ? 3.293 7.761 -26.628 1.00 73.81 82 SER A N 1
ATOM 671 C CA . SER A 1 82 ? 3.081 7.315 -25.253 1.00 73.81 82 SER A CA 1
ATOM 672 C C . SER A 1 82 ? 2.995 5.789 -25.172 1.00 73.81 82 SER A C 1
ATOM 674 O O . SER A 1 82 ? 2.807 5.100 -26.181 1.00 73.81 82 SER A O 1
ATOM 676 N N . MET A 1 83 ? 3.093 5.271 -23.948 1.00 76.81 83 MET A N 1
ATOM 677 C CA . MET A 1 83 ? 2.900 3.859 -23.635 1.00 76.81 83 MET A CA 1
ATOM 678 C C . MET A 1 83 ? 1.621 3.307 -24.290 1.00 76.81 83 MET A C 1
ATOM 680 O O . MET A 1 83 ? 0.550 3.913 -24.205 1.00 76.81 83 MET A O 1
ATOM 684 N N . LYS A 1 84 ? 1.748 2.158 -24.963 1.00 68.06 84 LYS A N 1
ATOM 685 C CA . LYS A 1 84 ? 0.627 1.408 -25.543 1.00 68.06 84 LYS A CA 1
ATOM 686 C C . LYS A 1 84 ? 0.282 0.263 -24.601 1.00 68.06 84 LYS A C 1
ATOM 688 O O . LYS A 1 84 ? 0.801 -0.835 -24.762 1.00 68.06 84 LYS A O 1
ATOM 693 N N . THR A 1 85 ? -0.554 0.542 -23.611 1.00 77.56 85 THR A N 1
ATOM 694 C CA . THR A 1 85 ? -1.079 -0.472 -22.692 1.00 77.56 85 THR A CA 1
ATOM 695 C C . THR A 1 85 ? -2.601 -0.486 -22.748 1.00 77.56 85 THR A C 1
ATOM 697 O O . THR A 1 85 ? -3.226 0.552 -22.961 1.00 77.56 85 THR A O 1
ATOM 700 N N . ASP A 1 86 ? -3.179 -1.671 -22.569 1.00 81.81 86 ASP A N 1
ATOM 701 C CA . ASP A 1 86 ? -4.621 -1.863 -22.385 1.00 81.81 86 ASP A CA 1
ATOM 702 C C . ASP A 1 86 ? -5.071 -1.371 -20.993 1.00 81.81 86 ASP A C 1
ATOM 704 O O . ASP A 1 86 ? -6.248 -1.132 -20.752 1.00 81.81 86 ASP A O 1
ATOM 708 N N . GLY A 1 87 ? -4.125 -1.200 -20.055 1.00 83.94 87 GLY A N 1
ATOM 709 C CA . GLY A 1 87 ? -4.367 -0.696 -18.697 1.00 83.94 87 GLY A CA 1
ATOM 710 C C . GLY A 1 87 ? -5.140 -1.652 -17.780 1.00 83.94 87 GLY A C 1
ATOM 711 O O . GLY A 1 87 ? -5.316 -1.350 -16.603 1.00 83.94 87 GLY A O 1
ATOM 712 N N . LEU A 1 88 ? -5.598 -2.790 -18.307 1.00 86.12 88 LEU A N 1
ATOM 713 C CA . LEU A 1 88 ? -6.360 -3.813 -17.588 1.00 86.12 88 LEU A CA 1
ATOM 714 C C . LEU A 1 88 ? -5.507 -5.018 -17.179 1.00 86.12 88 LEU A C 1
ATOM 716 O O . LEU A 1 88 ? -5.817 -5.678 -16.192 1.00 86.12 88 LEU A O 1
ATOM 720 N N . ALA A 1 89 ? -4.451 -5.306 -17.938 1.00 86.88 89 ALA A N 1
ATOM 721 C CA . ALA A 1 89 ? -3.547 -6.419 -17.697 1.00 86.88 89 ALA A CA 1
ATOM 722 C C . ALA A 1 89 ? -2.107 -5.910 -17.665 1.00 86.88 89 ALA A C 1
ATOM 724 O O . ALA A 1 89 ? -1.674 -5.184 -18.562 1.00 86.88 89 ALA A O 1
ATOM 725 N N . PHE A 1 90 ? -1.384 -6.321 -16.632 1.00 88.00 90 PHE A N 1
ATOM 726 C CA . PHE A 1 90 ? 0.025 -6.017 -16.434 1.00 88.00 90 PHE A CA 1
ATOM 727 C C . PHE A 1 90 ? 0.785 -7.326 -16.274 1.00 88.00 90 PHE A C 1
ATOM 729 O O . PHE A 1 90 ? 0.227 -8.328 -15.820 1.00 88.00 90 PHE A O 1
ATOM 736 N N . GLU A 1 91 ? 2.049 -7.319 -16.675 1.00 88.81 91 GLU A N 1
ATOM 737 C CA . GLU A 1 91 ? 2.929 -8.457 -16.459 1.00 88.81 91 GLU A CA 1
ATOM 738 C C . GLU A 1 91 ? 3.197 -8.627 -14.959 1.00 88.81 91 GLU A C 1
ATOM 740 O O . GLU A 1 91 ? 3.290 -7.654 -14.208 1.00 88.81 91 GLU A O 1
ATOM 745 N N . THR A 1 92 ? 3.268 -9.878 -14.514 1.00 89.44 92 THR A N 1
ATOM 746 C CA . THR A 1 92 ? 3.477 -10.230 -13.108 1.00 89.44 92 THR A CA 1
ATOM 747 C C . THR A 1 92 ? 4.761 -11.025 -12.961 1.00 89.44 92 THR A C 1
ATOM 749 O O . THR A 1 92 ? 5.013 -11.929 -13.755 1.00 89.44 92 THR A O 1
ATOM 752 N N . ASN A 1 93 ? 5.523 -10.754 -11.907 1.00 88.00 93 ASN A N 1
ATOM 753 C CA . ASN A 1 93 ? 6.822 -11.381 -11.650 1.00 88.00 93 ASN A CA 1
ATOM 754 C C . ASN A 1 93 ? 6.778 -12.874 -11.287 1.00 88.00 93 ASN A C 1
ATOM 756 O O . ASN A 1 93 ? 7.790 -13.563 -11.391 1.00 88.00 93 ASN A O 1
ATOM 760 N N . GLY A 1 94 ? 5.613 -13.385 -10.879 1.00 86.19 94 GLY A N 1
ATOM 761 C CA . GLY A 1 94 ? 5.417 -14.800 -10.568 1.00 86.19 94 GLY A CA 1
ATOM 762 C C . GLY A 1 94 ? 6.113 -15.280 -9.289 1.00 86.19 94 GLY A C 1
ATOM 763 O O . GLY A 1 94 ? 6.340 -16.481 -9.160 1.00 86.19 94 GLY A O 1
ATOM 764 N N . PHE A 1 95 ? 6.464 -14.382 -8.358 1.00 86.19 95 PHE A N 1
ATOM 765 C CA . PHE A 1 95 ? 7.054 -14.778 -7.068 1.00 86.19 95 PHE A CA 1
ATOM 766 C C . PHE A 1 95 ? 6.041 -15.430 -6.115 1.00 86.19 95 PHE A C 1
ATOM 768 O O . PHE A 1 95 ? 6.413 -16.297 -5.326 1.00 86.19 95 PHE A O 1
ATOM 775 N N . GLU A 1 96 ? 4.773 -15.028 -6.197 1.00 84.50 96 GLU A N 1
ATOM 776 C CA . GLU A 1 96 ? 3.691 -15.523 -5.340 1.00 84.50 96 GLU A CA 1
ATOM 777 C C . GLU A 1 96 ? 2.943 -16.715 -5.961 1.00 84.50 96 GLU A C 1
A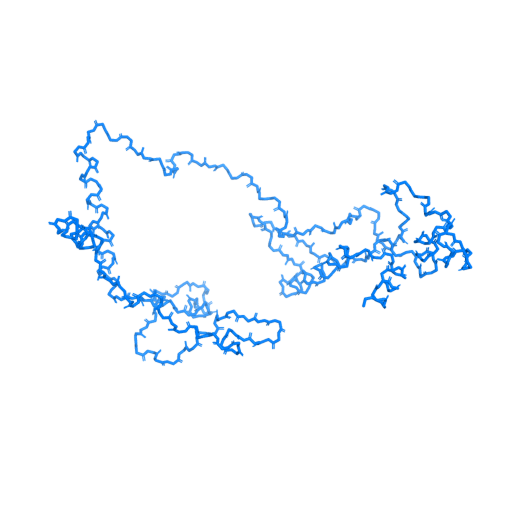TOM 779 O O . GLU A 1 96 ? 2.985 -16.952 -7.172 1.00 84.50 96 GLU A O 1
ATOM 784 N N . GLU A 1 97 ? 2.226 -17.471 -5.124 1.00 83.88 97 GLU A N 1
ATOM 785 C CA . GLU A 1 97 ? 1.457 -18.638 -5.565 1.00 83.88 97 GLU A CA 1
ATOM 786 C C . GLU A 1 97 ? 0.293 -18.234 -6.504 1.00 83.88 97 GLU A C 1
ATOM 788 O O . GLU A 1 97 ? -0.402 -17.241 -6.247 1.00 83.88 97 GLU A O 1
ATOM 793 N N . PRO A 1 98 ? 0.024 -18.993 -7.589 1.00 77.69 98 PRO A N 1
ATOM 794 C CA . PRO A 1 98 ? -1.077 -18.692 -8.502 1.00 77.69 98 PRO A CA 1
ATOM 795 C C . PRO A 1 98 ? -2.431 -18.701 -7.774 1.00 77.69 98 PRO A C 1
ATOM 797 O O . PRO A 1 98 ? -2.916 -19.751 -7.358 1.00 77.69 98 PRO A O 1
ATOM 800 N N . GLY A 1 99 ? -3.059 -17.530 -7.638 1.00 79.69 99 GLY A N 1
ATOM 801 C CA . GLY A 1 99 ? -4.336 -17.353 -6.929 1.00 79.69 99 GLY A CA 1
ATOM 802 C C . GLY A 1 99 ? -4.286 -16.340 -5.784 1.00 79.69 99 GLY A C 1
ATOM 803 O O . GLY A 1 99 ? -5.336 -15.956 -5.264 1.00 79.69 99 GLY A O 1
ATOM 804 N N . GLN A 1 100 ? -3.093 -15.860 -5.427 1.00 82.25 100 GLN A N 1
ATOM 805 C CA . GLN A 1 100 ? -2.933 -14.692 -4.570 1.00 82.25 100 GLN A CA 1
ATOM 806 C C . GLN A 1 100 ? -3.543 -13.458 -5.254 1.00 82.25 100 GLN A C 1
ATOM 808 O O . GLN A 1 100 ? -3.210 -13.144 -6.396 1.00 82.25 100 GLN A O 1
ATOM 813 N N . VAL A 1 101 ? -4.432 -12.745 -4.562 1.00 86.06 101 VAL A N 1
ATOM 814 C CA . VAL A 1 101 ? -4.977 -11.473 -5.055 1.00 86.06 101 VAL A CA 1
ATOM 815 C C . VAL A 1 101 ? -4.191 -10.302 -4.475 1.00 86.06 101 VAL A C 1
ATOM 817 O O . VAL A 1 101 ? -3.890 -10.273 -3.281 1.00 86.06 101 VAL A O 1
ATOM 820 N N . TRP A 1 102 ? -3.874 -9.332 -5.332 1.00 86.19 102 TRP A N 1
ATOM 821 C CA . TRP A 1 102 ? -3.356 -8.028 -4.935 1.00 86.19 102 TRP A CA 1
ATOM 822 C C . TRP A 1 102 ? -4.438 -6.967 -5.179 1.00 86.19 102 TRP A C 1
ATOM 824 O O . TRP A 1 102 ? -5.012 -6.945 -6.270 1.00 86.19 102 TRP A O 1
ATOM 834 N N . PRO A 1 103 ? -4.732 -6.075 -4.218 1.00 87.38 103 PRO A N 1
ATOM 835 C CA . PRO A 1 103 ? -4.110 -5.942 -2.900 1.00 87.38 103 PRO A CA 1
ATOM 836 C C . PRO A 1 103 ? -4.520 -7.058 -1.915 1.00 87.38 103 PRO A C 1
ATOM 838 O O . PRO A 1 103 ? -5.598 -7.642 -2.066 1.00 87.38 103 PRO A O 1
ATOM 841 N N . PRO A 1 104 ? -3.693 -7.356 -0.895 1.00 85.62 104 PRO A N 1
ATOM 842 C CA . PRO A 1 104 ? -4.042 -8.311 0.152 1.00 85.62 104 PRO A CA 1
ATOM 843 C C . PRO A 1 104 ? -5.311 -7.885 0.913 1.00 85.62 104 PRO A C 1
ATOM 845 O O . PRO A 1 104 ? -5.573 -6.688 1.050 1.00 85.62 104 PRO A O 1
ATOM 848 N N . PRO A 1 105 ? -6.102 -8.837 1.443 1.00 81.75 105 PRO A N 1
ATOM 849 C CA . PRO A 1 105 ? -7.318 -8.522 2.183 1.00 81.75 105 PRO A CA 1
ATOM 850 C C . PRO A 1 105 ? -6.998 -7.761 3.477 1.00 81.75 105 PRO A C 1
ATOM 852 O O . PRO A 1 105 ? -6.317 -8.275 4.364 1.00 81.75 105 PRO A O 1
ATOM 855 N N . ASP A 1 106 ? -7.524 -6.543 3.582 1.00 84.56 106 ASP A N 1
ATOM 856 C CA . ASP A 1 106 ? -7.359 -5.669 4.742 1.00 84.56 106 ASP A CA 1
ATOM 857 C C . ASP A 1 106 ? -8.533 -5.859 5.726 1.00 84.56 106 ASP A C 1
ATOM 859 O O . ASP A 1 106 ? -9.682 -5.588 5.352 1.00 84.56 106 ASP A O 1
ATOM 863 N N . PRO A 1 107 ? -8.288 -6.310 6.972 1.00 83.31 107 PRO A N 1
ATOM 864 C CA . PRO A 1 107 ? -9.333 -6.519 7.976 1.00 83.31 107 PRO A CA 1
ATOM 865 C C . PRO A 1 107 ? -10.118 -5.246 8.308 1.00 83.31 107 PRO A C 1
ATOM 867 O O . PRO A 1 107 ? -11.315 -5.341 8.582 1.00 83.31 107 PRO A O 1
ATOM 870 N N . ASP A 1 108 ? -9.503 -4.064 8.217 1.00 81.19 108 ASP A N 1
ATOM 871 C CA . ASP A 1 108 ? -10.183 -2.797 8.518 1.00 81.19 108 ASP A CA 1
ATOM 872 C C . ASP A 1 108 ? -11.153 -2.381 7.394 1.00 81.19 108 ASP A C 1
ATOM 874 O O . ASP A 1 108 ? -12.083 -1.601 7.618 1.00 81.19 108 ASP A O 1
ATOM 878 N N . ARG A 1 109 ? -10.978 -2.928 6.183 1.00 82.31 109 ARG A N 1
ATOM 879 C CA . ARG A 1 109 ? -11.830 -2.668 5.008 1.00 82.31 109 ARG A CA 1
ATOM 880 C C . ARG A 1 109 ? -12.863 -3.761 4.745 1.00 82.31 109 ARG A C 1
ATOM 882 O O . ARG A 1 109 ? -13.655 -3.631 3.809 1.00 82.31 109 ARG A O 1
ATOM 889 N N . MET A 1 110 ? -12.879 -4.832 5.537 1.00 82.19 110 MET A N 1
ATOM 890 C CA . MET A 1 110 ? -13.853 -5.905 5.359 1.00 82.19 110 MET A CA 1
ATOM 891 C C . MET A 1 110 ? -15.275 -5.406 5.666 1.00 82.19 110 MET A C 1
ATOM 893 O O . MET A 1 110 ? -15.497 -4.748 6.687 1.00 82.19 110 MET A O 1
ATOM 897 N N . PRO A 1 111 ? -16.270 -5.720 4.817 1.00 80.94 111 PRO A N 1
ATOM 898 C CA . PRO A 1 111 ? -17.652 -5.394 5.125 1.00 80.94 111 PRO A CA 1
ATOM 899 C C . PRO A 1 111 ? -18.096 -6.172 6.368 1.00 80.94 111 PRO A C 1
ATOM 901 O O . PRO A 1 111 ? -17.880 -7.379 6.476 1.00 80.94 111 PRO A O 1
ATOM 904 N N . ARG A 1 112 ? -18.740 -5.474 7.307 1.00 82.12 112 ARG A N 1
ATOM 905 C CA . ARG A 1 112 ? -19.423 -6.112 8.441 1.00 82.12 112 ARG A CA 1
ATOM 906 C C . ARG A 1 112 ? -20.570 -6.963 7.917 1.00 82.12 112 ARG A C 1
ATOM 908 O O . ARG A 1 112 ? -21.261 -6.558 6.977 1.00 82.12 112 ARG A O 1
ATOM 915 N N . LEU A 1 113 ? -20.796 -8.115 8.536 1.00 78.62 113 LEU A N 1
ATOM 916 C CA . LEU A 1 113 ? -21.970 -8.911 8.214 1.00 78.62 113 LEU A CA 1
ATOM 917 C C . LEU A 1 113 ? -23.213 -8.125 8.640 1.00 78.62 113 LEU A C 1
ATOM 919 O O . LEU A 1 113 ? -23.244 -7.492 9.699 1.00 78.62 113 LEU A O 1
ATOM 923 N N . ALA A 1 114 ? -24.251 -8.152 7.804 1.00 76.19 114 ALA A N 1
ATOM 924 C CA . ALA A 1 114 ? -25.530 -7.560 8.161 1.00 76.19 114 ALA A CA 1
ATOM 925 C C . ALA A 1 114 ? -26.060 -8.274 9.411 1.00 76.19 114 ALA A C 1
ATOM 927 O O . ALA A 1 114 ? -26.412 -9.454 9.370 1.00 76.19 114 ALA A O 1
ATOM 928 N N . ARG A 1 115 ? -26.081 -7.568 10.543 1.00 73.12 115 ARG A N 1
ATOM 929 C CA . ARG A 1 115 ? -26.699 -8.082 11.763 1.00 73.12 115 ARG A CA 1
ATOM 930 C C . ARG A 1 115 ? -28.207 -8.074 11.570 1.00 73.12 115 ARG A C 1
ATOM 932 O O . ARG A 1 115 ? -28.772 -7.065 11.152 1.00 73.12 115 ARG A O 1
ATOM 939 N N . ASN A 1 116 ? -28.856 -9.184 11.911 1.00 76.25 116 ASN A N 1
ATOM 940 C CA . ASN A 1 116 ? -30.304 -9.206 12.059 1.00 76.25 116 ASN A CA 1
ATOM 941 C C . ASN A 1 116 ? -30.653 -8.281 13.228 1.00 76.25 116 ASN A C 1
ATOM 943 O O . ASN A 1 116 ? -30.408 -8.621 14.384 1.00 76.25 116 ASN A O 1
ATOM 947 N N . LEU A 1 117 ? -31.151 -7.085 12.919 1.00 70.69 117 LEU A N 1
ATOM 948 C CA . LEU A 1 117 ? -31.678 -6.173 13.923 1.00 70.69 117 LEU A CA 1
ATOM 949 C C . LEU A 1 117 ? -32.982 -6.782 14.435 1.00 70.69 117 LEU A C 1
ATOM 951 O O . LEU A 1 117 ? -33.946 -6.894 13.676 1.00 70.69 117 LEU A O 1
ATOM 955 N N . ASP A 1 118 ? -33.010 -7.207 15.698 1.00 76.44 118 ASP A N 1
ATOM 956 C CA . ASP A 1 118 ? -34.270 -7.606 16.311 1.00 76.44 118 ASP A CA 1
ATOM 957 C C . ASP A 1 118 ? -35.132 -6.355 16.487 1.00 76.44 118 ASP A C 1
ATOM 959 O O . ASP A 1 118 ? -34.906 -5.519 17.360 1.00 76.44 118 ASP A O 1
ATOM 963 N N . THR A 1 119 ? -36.125 -6.209 15.613 1.00 67.12 119 THR A N 1
ATOM 964 C CA . THR A 1 119 ? -37.083 -5.096 15.635 1.00 67.12 119 THR A CA 1
ATOM 965 C C . THR A 1 119 ? -37.871 -5.000 16.943 1.00 67.12 119 THR A C 1
ATOM 967 O O . THR A 1 119 ? -38.479 -3.964 17.193 1.00 67.12 119 THR A O 1
ATOM 970 N N . LYS A 1 120 ? -37.870 -6.053 17.774 1.00 66.81 120 LYS A N 1
ATOM 971 C CA . LYS A 1 120 ? -38.548 -6.063 19.077 1.00 66.81 120 LYS A CA 1
ATOM 972 C C . LYS A 1 120 ? -37.803 -5.264 20.147 1.00 66.81 120 LYS A C 1
ATOM 974 O O . LYS A 1 120 ? -38.459 -4.688 21.004 1.00 66.81 120 LYS A O 1
ATOM 979 N N . ASP A 1 121 ? -36.475 -5.207 20.050 1.00 60.50 121 ASP A N 1
ATOM 980 C CA . ASP A 1 121 ? -35.584 -4.445 20.941 1.00 60.50 121 ASP A CA 1
ATOM 981 C C . ASP A 1 121 ? -35.101 -3.135 20.303 1.00 60.50 121 ASP A C 1
ATOM 983 O O . ASP A 1 121 ? -34.316 -2.384 20.888 1.00 60.50 121 ASP A O 1
ATOM 987 N N . ALA A 1 122 ? -35.557 -2.834 19.085 1.00 67.94 122 ALA A N 1
ATOM 988 C CA . ALA A 1 122 ? -35.337 -1.524 18.507 1.00 67.94 122 ALA A CA 1
ATOM 989 C C . ALA A 1 122 ? -35.964 -0.471 19.433 1.00 67.94 122 ALA A C 1
ATOM 991 O O . ALA A 1 122 ? -37.091 -0.642 19.896 1.00 67.94 122 ALA A O 1
ATOM 992 N N . PHE A 1 123 ? -35.237 0.620 19.692 1.00 62.75 123 PHE A N 1
ATOM 993 C CA . PHE A 1 123 ? -35.747 1.813 20.374 1.00 62.75 123 PHE A CA 1
ATOM 994 C C . PHE A 1 123 ? -36.873 2.437 19.534 1.00 62.75 123 PHE A C 1
ATOM 996 O O . PHE A 1 123 ? -36.688 3.424 18.824 1.00 62.75 123 PHE A O 1
ATOM 1003 N N . VAL A 1 124 ? -38.048 1.822 19.570 1.00 64.44 124 VAL A N 1
ATOM 1004 C CA . VAL A 1 124 ? -39.278 2.345 18.996 1.00 64.44 124 VAL A CA 1
ATOM 1005 C C . VAL A 1 124 ? -39.996 3.053 20.132 1.00 64.44 124 VAL A C 1
ATOM 1007 O O . VAL A 1 124 ? -40.172 2.487 21.211 1.00 64.44 124 VAL A O 1
ATOM 1010 N N . TYR A 1 125 ? -40.395 4.305 19.910 1.00 61.44 125 TYR A N 1
ATOM 1011 C CA . TYR A 1 125 ? -41.314 4.985 20.814 1.00 61.44 125 TYR A CA 1
ATOM 1012 C C . TYR A 1 125 ? -42.560 4.107 20.944 1.00 61.44 125 TYR A C 1
ATOM 1014 O O . TYR A 1 125 ? -43.274 3.898 19.966 1.00 61.44 125 TYR A O 1
ATOM 1022 N N . HIS A 1 126 ? -42.799 3.546 22.128 1.00 63.09 126 HIS A N 1
ATOM 1023 C CA . HIS A 1 126 ? -44.083 2.923 22.402 1.00 63.09 126 HIS A CA 1
ATOM 1024 C C . HIS A 1 126 ? -45.134 4.027 22.294 1.00 63.09 126 HIS A C 1
ATOM 1026 O O . HIS A 1 126 ? -45.097 4.981 23.072 1.00 63.09 126 HIS A O 1
ATOM 1032 N N . GLU A 1 127 ? -46.022 3.931 21.303 1.00 62.09 127 GLU A N 1
ATOM 1033 C CA . GLU A 1 127 ? -47.198 4.793 21.216 1.00 62.09 127 GLU A CA 1
ATOM 1034 C C . GLU A 1 127 ? -48.010 4.587 22.496 1.00 62.09 127 GLU A C 1
ATOM 1036 O O . GLU A 1 127 ? -48.694 3.578 22.678 1.00 62.09 127 GLU A O 1
ATOM 1041 N N . HIS A 1 128 ? -47.883 5.527 23.430 1.00 59.78 128 HIS A N 1
ATOM 1042 C CA . HIS A 1 128 ? -48.777 5.590 24.566 1.00 59.78 128 HIS A CA 1
ATOM 1043 C C . HIS A 1 128 ? -50.115 6.142 24.055 1.00 59.78 128 HIS A C 1
ATOM 1045 O O . HIS A 1 128 ? -50.135 7.218 23.461 1.00 59.78 128 HIS A O 1
ATOM 1051 N N . PRO A 1 129 ? -51.240 5.437 24.266 1.00 65.12 129 PRO A N 1
ATOM 1052 C CA . PRO A 1 129 ? -52.542 5.879 23.768 1.00 65.12 129 PRO A CA 1
ATOM 1053 C C . PRO A 1 129 ? -53.034 7.174 24.438 1.00 65.12 129 PRO A C 1
ATOM 1055 O O . PRO A 1 129 ? -53.893 7.850 23.883 1.00 65.12 129 PRO A O 1
ATOM 1058 N N . ASP A 1 130 ? -52.473 7.530 25.601 1.00 72.50 130 ASP A N 1
ATOM 1059 C CA . ASP A 1 130 ? -52.798 8.733 26.366 1.00 72.50 130 ASP A CA 1
ATOM 1060 C C . ASP A 1 130 ? -51.574 9.641 26.543 1.00 72.50 130 ASP A C 1
ATOM 1062 O O . ASP A 1 130 ? -50.546 9.245 27.100 1.00 72.50 130 ASP A O 1
ATOM 1066 N N . THR A 1 131 ? -51.730 10.909 26.160 1.00 70.19 131 THR A N 1
ATOM 1067 C CA . THR A 1 131 ? -50.691 11.950 26.265 1.00 70.19 131 THR A CA 1
ATOM 1068 C C . THR A 1 131 ? -50.270 12.226 27.712 1.00 70.19 131 THR A C 1
ATOM 1070 O O . THR A 1 131 ? -49.125 12.590 27.974 1.00 70.19 131 THR A O 1
ATOM 1073 N N . ALA A 1 132 ? -51.167 12.018 28.680 1.00 75.50 132 ALA A N 1
ATOM 1074 C CA . ALA A 1 132 ? -50.869 12.191 30.101 1.00 75.50 132 ALA A CA 1
ATOM 1075 C C . ALA A 1 132 ? -49.873 11.137 30.620 1.00 75.50 132 ALA A C 1
ATOM 1077 O O . ALA A 1 132 ? -48.920 11.484 31.320 1.00 75.50 132 ALA A O 1
ATOM 1078 N N . ALA A 1 133 ? -50.047 9.874 30.221 1.00 75.69 133 ALA A N 1
ATOM 1079 C CA . ALA A 1 133 ? -49.161 8.778 30.609 1.00 75.69 133 ALA A CA 1
ATOM 1080 C C . ALA A 1 133 ? -47.756 8.938 30.002 1.00 75.69 133 ALA A C 1
ATOM 1082 O O . ALA A 1 133 ? -46.756 8.615 30.643 1.00 75.69 133 ALA A O 1
ATOM 1083 N N . GLU A 1 134 ? -47.666 9.504 28.796 1.00 69.06 134 GLU A N 1
ATOM 1084 C CA . GLU A 1 134 ? -46.390 9.823 28.151 1.00 69.06 134 GLU A CA 1
ATOM 1085 C C . GLU A 1 134 ? -45.615 10.910 28.914 1.00 69.06 134 GLU A C 1
ATOM 1087 O O . GLU A 1 134 ? -44.417 10.764 29.171 1.00 69.06 134 GLU A O 1
ATOM 1092 N N . VAL A 1 135 ? -46.303 11.975 29.344 1.00 74.38 135 VAL A N 1
ATOM 1093 C CA . VAL A 1 135 ? -45.702 13.057 30.143 1.00 74.38 135 VAL A CA 1
ATOM 1094 C C . VAL A 1 135 ? -45.217 12.544 31.501 1.00 74.38 135 VAL A C 1
ATOM 1096 O O . VAL A 1 135 ? -44.162 12.966 31.979 1.00 74.38 135 VAL A O 1
ATOM 1099 N N . GLU A 1 136 ? -45.951 11.629 32.132 1.00 80.25 136 GLU A N 1
ATOM 1100 C CA . GLU A 1 136 ? -45.535 10.996 33.388 1.00 80.25 136 GLU A CA 1
ATOM 1101 C C . GLU A 1 136 ? -44.323 10.079 33.198 1.00 80.25 136 GLU A C 1
ATOM 1103 O O . GLU A 1 136 ? -43.350 10.198 33.946 1.00 80.25 136 GLU A O 1
ATOM 1108 N N . ALA A 1 137 ? -44.323 9.233 32.164 1.00 77.25 137 ALA A N 1
ATOM 1109 C CA . ALA A 1 137 ? -43.182 8.382 31.831 1.00 77.25 137 ALA A CA 1
ATOM 1110 C C . ALA A 1 137 ? -41.929 9.210 31.495 1.00 77.25 137 ALA A C 1
ATOM 1112 O O . ALA A 1 137 ? -40.818 8.856 31.896 1.00 77.25 137 ALA A O 1
ATOM 1113 N N . PHE A 1 138 ? -42.094 10.343 30.806 1.00 73.25 138 PHE A N 1
ATOM 1114 C CA . PHE A 1 138 ? -41.008 11.282 30.530 1.00 73.25 138 PHE A CA 1
ATOM 1115 C C . PHE A 1 138 ? -40.451 11.906 31.816 1.00 73.25 138 PHE A C 1
ATOM 1117 O O . PHE A 1 138 ? -39.237 11.910 32.020 1.00 73.25 138 PHE A O 1
ATOM 1124 N N . LYS A 1 139 ? -41.321 12.370 32.722 1.00 74.94 139 LYS A N 1
ATOM 1125 C CA . LYS A 1 139 ? -40.908 12.913 34.028 1.00 74.94 139 LYS A CA 1
ATOM 1126 C C . LYS A 1 139 ? -40.193 11.875 34.891 1.00 74.94 139 LYS A C 1
ATOM 1128 O O . LYS A 1 139 ? -39.226 12.220 35.560 1.00 74.94 139 LYS A O 1
ATOM 1133 N N . GLN A 1 140 ? -40.626 10.615 34.861 1.00 80.12 140 GLN A N 1
ATOM 1134 C CA . GLN A 1 140 ? -39.952 9.526 35.574 1.00 80.12 140 GLN A CA 1
ATOM 1135 C C . GLN A 1 140 ? -38.546 9.268 35.024 1.00 80.12 140 GLN A C 1
ATOM 1137 O O . GLN A 1 140 ? -37.607 9.140 35.807 1.00 80.12 140 GLN A O 1
ATOM 1142 N N . ARG A 1 141 ? -38.372 9.256 33.694 1.00 75.81 141 ARG A N 1
ATOM 1143 C CA . ARG A 1 141 ? -37.040 9.158 33.068 1.00 75.81 141 ARG A CA 1
ATOM 1144 C C . ARG A 1 141 ? -36.163 10.351 33.436 1.00 75.81 141 ARG A C 1
ATOM 1146 O O . ARG A 1 141 ? -35.018 10.159 33.821 1.00 75.81 141 ARG A O 1
ATOM 1153 N N . GLN A 1 142 ? -36.718 11.562 33.392 1.00 70.75 142 GLN A N 1
ATOM 1154 C CA . GLN A 1 142 ? -36.007 12.778 33.780 1.00 70.75 142 GLN A CA 1
ATOM 1155 C C . GLN A 1 142 ? -35.560 12.731 35.246 1.00 70.75 142 GLN A C 1
ATOM 1157 O O . GLN A 1 142 ? -34.418 13.061 35.539 1.00 70.75 142 GLN A O 1
ATOM 1162 N N . ALA A 1 143 ? -36.428 12.285 36.158 1.00 73.56 143 ALA A N 1
ATOM 1163 C CA . ALA A 1 143 ? -36.089 12.120 37.569 1.00 73.56 143 ALA A CA 1
ATOM 1164 C C . ALA A 1 143 ? -35.028 11.030 37.787 1.00 73.56 143 ALA A C 1
ATOM 1166 O O . ALA A 1 143 ? -34.134 11.214 38.605 1.00 73.56 143 ALA A O 1
ATOM 1167 N N . ALA A 1 144 ? -35.084 9.922 37.042 1.00 77.12 144 ALA A N 1
ATOM 1168 C CA . ALA A 1 144 ? -34.080 8.861 37.108 1.00 77.12 144 ALA A CA 1
ATOM 1169 C C . ALA A 1 144 ? -32.709 9.311 36.571 1.00 77.12 144 ALA A C 1
ATOM 1171 O O . ALA A 1 144 ? -31.687 8.982 37.170 1.00 77.12 144 ALA A O 1
ATOM 1172 N N . ASP A 1 145 ? -32.675 10.085 35.484 1.00 71.94 145 ASP A N 1
ATOM 1173 C CA . ASP A 1 145 ? -31.442 10.671 34.944 1.00 71.94 145 ASP A CA 1
ATOM 1174 C C . ASP A 1 145 ? -30.867 11.740 35.875 1.00 71.94 145 ASP A C 1
ATOM 1176 O O . ASP A 1 145 ? -29.654 11.795 36.077 1.00 71.94 145 ASP A O 1
ATOM 1180 N N . LEU A 1 146 ? -31.729 12.555 36.487 1.00 67.81 146 LEU A N 1
ATOM 1181 C CA . LEU A 1 146 ? -31.321 13.560 37.464 1.00 67.81 146 LEU A CA 1
ATOM 1182 C C . LEU A 1 146 ? -30.789 12.888 38.735 1.00 67.81 146 LEU A C 1
ATOM 1184 O O . LEU A 1 146 ? -29.713 13.250 39.184 1.00 67.81 146 LEU A O 1
ATOM 1188 N N . ALA A 1 147 ? -31.428 11.821 39.221 1.00 74.06 147 ALA A N 1
ATOM 1189 C CA . ALA A 1 147 ? -30.911 11.007 40.321 1.00 74.06 147 ALA A CA 1
ATOM 1190 C C . ALA A 1 147 ? -29.592 10.299 39.959 1.00 74.06 147 ALA A C 1
ATOM 1192 O O . ALA A 1 147 ? -28.719 10.149 40.810 1.00 74.06 147 ALA A O 1
ATOM 1193 N N . ARG A 1 148 ? -29.409 9.874 38.699 1.00 65.44 148 ARG A N 1
ATOM 1194 C CA . ARG A 1 148 ? -28.141 9.303 38.210 1.00 65.44 148 ARG A CA 1
ATOM 1195 C C . ARG A 1 148 ? -27.031 10.358 38.189 1.00 65.44 148 ARG A C 1
ATOM 1197 O O . ARG A 1 148 ? -25.899 10.031 38.533 1.00 65.44 148 ARG A O 1
ATOM 1204 N N . ARG A 1 149 ? -27.366 11.605 37.837 1.00 59.31 149 ARG A N 1
ATOM 1205 C CA . ARG A 1 149 ? -26.465 12.766 37.918 1.00 59.31 149 ARG A CA 1
ATOM 1206 C C . ARG A 1 149 ? -26.174 13.179 39.360 1.00 59.31 149 ARG A C 1
ATOM 1208 O O . ARG A 1 149 ? -25.022 13.398 39.676 1.00 59.31 149 ARG A O 1
ATOM 1215 N N . GLU A 1 150 ? -27.164 13.208 40.247 1.00 60.56 150 GLU A N 1
ATOM 1216 C CA . GLU A 1 150 ? -26.975 13.509 41.678 1.00 60.56 150 GLU A CA 1
ATOM 1217 C C . GLU A 1 150 ? -26.142 12.436 42.393 1.00 60.56 150 GLU A C 1
ATOM 1219 O O . GLU A 1 150 ? -25.413 12.730 43.335 1.00 60.56 150 GLU A O 1
ATOM 1224 N N . ARG A 1 151 ? -26.211 11.175 41.945 1.00 58.47 151 ARG A N 1
ATOM 1225 C CA . ARG A 1 151 ? -25.334 10.106 42.449 1.00 58.47 151 ARG A CA 1
ATOM 1226 C C . ARG A 1 151 ? -23.892 10.250 41.955 1.00 58.47 151 ARG A C 1
ATOM 1228 O O . ARG A 1 151 ? -22.984 9.766 42.620 1.00 58.47 151 ARG A O 1
ATOM 1235 N N . ALA A 1 152 ? -23.700 10.911 40.816 1.00 59.22 152 ALA A N 1
ATOM 1236 C CA . ALA A 1 152 ? -22.416 11.295 40.249 1.00 59.22 152 ALA A CA 1
ATOM 1237 C C . ALA A 1 152 ? -22.131 12.765 40.598 1.00 59.22 152 ALA A C 1
ATOM 1239 O O . ALA A 1 152 ? -22.148 13.638 39.733 1.00 59.22 152 ALA A O 1
ATOM 1240 N N . ASN A 1 153 ? -21.930 13.057 41.885 1.00 49.69 153 ASN A N 1
ATOM 1241 C CA . ASN A 1 153 ? -21.492 14.383 42.318 1.00 49.69 153 ASN A CA 1
ATOM 1242 C C . ASN A 1 153 ? -20.127 14.695 41.674 1.00 49.69 153 ASN A C 1
ATOM 1244 O O . ASN A 1 153 ? -19.100 14.226 42.156 1.00 49.69 153 ASN A O 1
ATOM 1248 N N . GLY A 1 154 ? -20.139 15.457 40.577 1.00 57.09 154 GLY A N 1
ATOM 1249 C CA . GLY A 1 154 ? -18.952 15.896 39.837 1.00 57.09 154 GLY A CA 1
ATOM 1250 C C . GLY A 1 154 ? -18.680 15.133 38.533 1.00 57.09 154 GLY A C 1
ATOM 1251 O O . GLY A 1 154 ? -19.159 14.018 38.307 1.00 57.09 154 GLY A O 1
ATOM 1252 N N . VAL A 1 155 ? -17.890 15.756 37.651 1.00 53.44 155 VAL A N 1
ATOM 1253 C CA . VAL A 1 155 ? -17.319 15.123 36.452 1.00 53.44 155 VAL A CA 1
ATOM 1254 C C . VAL A 1 155 ? -16.313 14.066 36.908 1.00 53.44 155 VAL A C 1
ATOM 1256 O O . VAL A 1 155 ? -15.134 14.336 37.095 1.00 53.44 155 VAL A O 1
ATOM 1259 N N . GLN A 1 156 ? -16.782 12.839 37.121 1.00 55.59 156 GLN A N 1
ATOM 1260 C CA . GLN A 1 156 ? -15.918 11.742 37.548 1.00 55.59 156 GLN A CA 1
ATOM 1261 C C . GLN A 1 156 ? -15.048 11.278 36.369 1.00 55.59 156 GLN A C 1
ATOM 1263 O O . GLN A 1 156 ? -15.537 10.658 35.416 1.00 55.59 156 GLN A O 1
ATOM 1268 N N . ARG A 1 157 ? -13.744 11.579 36.418 1.00 57.44 157 ARG A N 1
ATOM 1269 C CA . ARG A 1 157 ? -12.771 11.080 35.434 1.00 57.44 157 ARG A CA 1
ATOM 1270 C C . ARG A 1 157 ? -12.623 9.563 35.592 1.00 57.44 157 ARG A C 1
ATOM 1272 O O . ARG A 1 157 ? -12.504 9.043 36.698 1.00 57.44 157 ARG A O 1
ATOM 1279 N N . ARG A 1 158 ? -12.641 8.823 34.483 1.00 61.59 158 ARG A N 1
ATOM 1280 C CA . ARG A 1 158 ? -12.434 7.362 34.492 1.00 61.59 158 ARG A CA 1
ATOM 1281 C C . ARG A 1 158 ? -10.950 7.032 34.686 1.00 61.59 158 ARG A C 1
ATOM 1283 O O . ARG A 1 158 ? -10.107 7.705 34.097 1.00 61.59 158 ARG A O 1
ATOM 1290 N N . LYS A 1 159 ? -10.633 5.966 35.435 1.00 66.12 159 LYS A N 1
ATOM 1291 C CA . LYS A 1 159 ? -9.267 5.409 35.578 1.00 66.12 159 LYS A CA 1
ATOM 1292 C C . LYS A 1 159 ? -8.688 5.044 34.200 1.00 66.12 159 LYS A C 1
ATOM 1294 O O . LYS A 1 159 ? -9.454 4.814 33.266 1.00 66.12 159 LYS A O 1
ATOM 1299 N N . ALA A 1 160 ? -7.368 4.977 34.038 1.00 65.4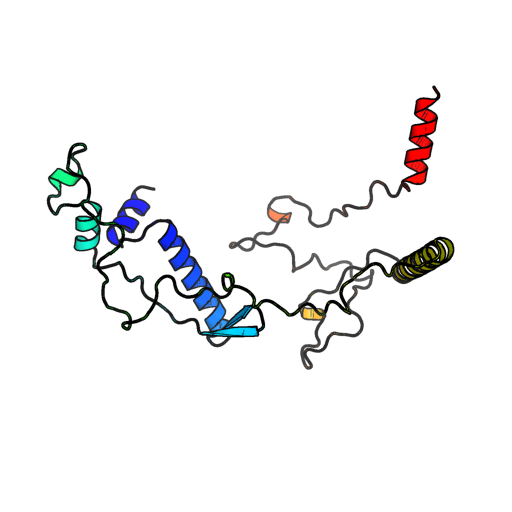4 160 ALA A N 1
ATOM 1300 C CA . ALA A 1 160 ? -6.733 4.587 32.766 1.00 65.44 160 ALA A CA 1
ATOM 1301 C C . ALA A 1 160 ? -7.070 3.133 32.369 1.00 65.44 160 ALA A C 1
ATOM 1303 O O . ALA A 1 160 ? -7.333 2.310 33.250 1.00 65.44 160 ALA A O 1
ATOM 1304 N N . PHE A 1 161 ? -7.059 2.785 31.073 1.00 61.53 161 PHE A N 1
ATOM 1305 C CA . PHE A 1 161 ? -7.504 1.465 30.592 1.00 61.53 161 PHE A CA 1
ATOM 1306 C C . PHE A 1 161 ? -6.769 0.292 31.261 1.00 61.53 161 PHE A C 1
ATOM 1308 O O . PHE A 1 161 ? -7.401 -0.699 31.624 1.00 61.53 161 PHE A O 1
ATOM 1315 N N . HIS A 1 162 ? -5.464 0.423 31.513 1.00 63.00 162 HIS A N 1
ATOM 1316 C CA . HIS A 1 162 ? -4.653 -0.601 32.191 1.00 63.00 162 HIS A CA 1
ATOM 1317 C C . HIS A 1 162 ? -4.952 -0.772 33.685 1.00 63.00 162 HIS A C 1
ATOM 1319 O O . HIS A 1 162 ? -4.519 -1.758 34.267 1.00 63.00 162 HIS A O 1
ATOM 1325 N N . GLN A 1 163 ? -5.670 0.164 34.308 1.00 67.50 163 GLN A N 1
ATOM 1326 C CA . GLN A 1 163 ? -6.098 0.081 35.712 1.00 67.50 163 GLN A CA 1
ATOM 1327 C C . GLN A 1 163 ? -7.561 -0.352 35.856 1.00 67.50 163 GLN A C 1
ATOM 1329 O O . GLN A 1 163 ? -8.010 -0.634 36.963 1.00 67.50 163 GLN A O 1
ATOM 1334 N N . ARG A 1 164 ? -8.315 -0.392 34.749 1.00 71.88 164 ARG A N 1
ATOM 1335 C CA . ARG A 1 164 ? -9.725 -0.816 34.741 1.00 71.88 164 ARG A CA 1
ATOM 1336 C C . ARG A 1 164 ? -9.891 -2.326 34.806 1.00 71.88 164 ARG A C 1
ATOM 1338 O O . ARG A 1 164 ? -10.972 -2.788 35.144 1.00 71.88 164 ARG A O 1
ATOM 1345 N N . PHE A 1 165 ? -8.855 -3.078 34.458 1.00 75.69 165 PHE A N 1
ATOM 1346 C CA . PHE A 1 165 ? -8.890 -4.530 34.462 1.00 75.69 165 PHE A CA 1
ATOM 1347 C C . PHE A 1 165 ? -7.857 -5.059 35.437 1.00 75.69 165 PHE A C 1
ATOM 1349 O O . PHE A 1 165 ? -6.700 -4.636 35.416 1.00 75.69 165 PHE A O 1
ATOM 1356 N N . ASP A 1 166 ? -8.284 -5.994 36.274 1.00 74.69 166 ASP A N 1
ATOM 1357 C CA . ASP A 1 166 ? -7.371 -6.736 37.126 1.00 74.69 166 ASP A CA 1
ATOM 1358 C C . ASP A 1 166 ? -6.415 -7.554 36.243 1.00 74.69 166 ASP A C 1
ATOM 1360 O O . ASP A 1 166 ? -6.840 -8.281 35.340 1.00 74.69 166 ASP A O 1
ATOM 1364 N N . SER A 1 167 ? -5.112 -7.401 36.469 1.00 73.31 167 SER A N 1
ATOM 1365 C CA . SER A 1 167 ? -4.068 -8.016 35.648 1.00 73.31 167 SER A CA 1
ATOM 1366 C C . SER A 1 167 ? -4.060 -9.540 35.753 1.00 73.31 167 SER A C 1
ATOM 1368 O O . SER A 1 167 ? -3.594 -10.208 34.828 1.00 73.31 167 SER A O 1
ATOM 1370 N N . GLU A 1 168 ? -4.590 -10.094 36.844 1.00 75.88 168 GLU A N 1
ATOM 1371 C CA . GLU A 1 168 ? -4.640 -11.540 37.064 1.00 75.88 168 GLU A CA 1
ATOM 1372 C C . GLU A 1 168 ? -5.895 -12.182 36.468 1.00 75.88 168 GLU A C 1
ATOM 1374 O O . GLU A 1 168 ? -5.833 -13.284 35.918 1.00 75.88 168 GLU A O 1
ATOM 1379 N N . THR A 1 169 ? -7.039 -11.501 36.552 1.00 77.44 169 THR A N 1
ATOM 1380 C CA . THR A 1 169 ? -8.339 -12.070 36.161 1.00 77.44 169 THR A CA 1
ATOM 1381 C C . THR A 1 169 ? -8.902 -11.507 34.858 1.00 77.44 169 THR A C 1
ATOM 1383 O O . THR A 1 169 ? -9.853 -12.076 34.317 1.00 77.44 169 THR A O 1
ATOM 1386 N N . ALA A 1 170 ? -8.328 -10.416 34.335 1.00 75.25 170 ALA A N 1
ATOM 1387 C CA . ALA A 1 170 ? -8.841 -9.641 33.201 1.00 75.25 170 ALA A CA 1
ATOM 1388 C C . ALA A 1 170 ? -10.321 -9.227 33.359 1.00 75.25 170 ALA A C 1
ATOM 1390 O O . ALA A 1 170 ? -11.015 -8.970 32.373 1.00 75.25 170 ALA A O 1
ATOM 1391 N N . GLN A 1 171 ? -10.815 -9.181 34.600 1.00 75.25 171 GLN A N 1
ATOM 1392 C CA . GLN A 1 171 ? -12.159 -8.734 34.955 1.00 75.25 171 GLN A CA 1
ATOM 1393 C C . GLN A 1 171 ? -12.140 -7.223 35.235 1.00 75.25 171 GLN A C 1
ATOM 1395 O O . GLN A 1 171 ? -11.122 -6.711 35.714 1.00 75.25 171 GLN A O 1
ATOM 1400 N N . PRO A 1 172 ? -13.232 -6.498 34.935 1.00 70.06 172 PRO A N 1
ATOM 1401 C CA . PRO A 1 172 ? -13.346 -5.087 35.280 1.00 70.06 172 PRO A CA 1
ATOM 1402 C C . PRO A 1 172 ? -13.344 -4.907 36.804 1.00 70.06 172 PRO A C 1
ATOM 1404 O O . PRO A 1 172 ? -14.017 -5.654 37.514 1.00 70.06 172 PRO A O 1
ATOM 1407 N N . VAL A 1 173 ? -12.582 -3.934 37.308 1.00 73.12 173 VAL A N 1
ATOM 1408 C CA . VAL A 1 173 ? -12.575 -3.596 38.740 1.00 73.12 173 VAL A CA 1
ATOM 1409 C C . VAL A 1 173 ? -13.867 -2.874 39.131 1.00 73.12 173 VAL A C 1
ATOM 1411 O O . VAL A 1 173 ? -14.374 -2.055 38.370 1.00 73.12 173 VAL A O 1
ATOM 1414 N N . ASP A 1 174 ? -14.378 -3.146 40.338 1.00 70.75 174 ASP A N 1
ATOM 1415 C CA . ASP A 1 174 ? -15.671 -2.621 40.824 1.00 70.75 174 ASP A CA 1
ATOM 1416 C C . ASP A 1 174 ? -15.750 -1.083 40.865 1.00 70.75 174 ASP A C 1
ATOM 1418 O O . ASP A 1 174 ? -16.840 -0.511 40.845 1.00 70.75 174 ASP A O 1
ATOM 1422 N N . ASP A 1 175 ? -14.603 -0.406 40.909 1.00 68.38 175 ASP A N 1
ATOM 1423 C CA . ASP A 1 175 ? -14.508 1.046 40.918 1.00 68.38 175 ASP A CA 1
ATOM 1424 C C . ASP A 1 175 ? -13.653 1.541 39.741 1.00 68.38 175 ASP A C 1
ATOM 1426 O O . ASP A 1 175 ? -12.421 1.507 39.778 1.00 68.38 175 ASP A O 1
ATOM 1430 N N . GLU A 1 176 ? -14.318 1.992 38.678 1.00 63.59 176 GLU A N 1
ATOM 1431 C CA . GLU A 1 176 ? -13.698 2.480 37.439 1.00 63.59 176 GLU A CA 1
ATOM 1432 C C . GLU A 1 176 ? -13.353 3.983 37.470 1.00 63.59 176 GLU A C 1
ATOM 1434 O O . GLU A 1 176 ? -12.815 4.503 36.485 1.00 63.59 176 GLU A O 1
ATOM 1439 N N . TYR A 1 177 ? -13.661 4.700 38.558 1.00 63.28 177 TYR A N 1
ATOM 1440 C CA . TYR A 1 177 ? -13.598 6.166 38.621 1.00 63.28 177 TYR A CA 1
ATOM 1441 C C . TYR A 1 177 ? -12.480 6.669 39.546 1.00 63.28 177 TYR A C 1
ATOM 1443 O O . TYR A 1 177 ? -12.194 6.080 40.583 1.00 63.28 177 TYR A O 1
ATOM 1451 N N . LEU A 1 178 ? -11.779 7.727 39.135 1.00 60.75 178 LEU A N 1
ATOM 1452 C CA . LEU A 1 178 ? -10.695 8.329 39.915 1.00 60.75 178 LEU A CA 1
ATOM 1453 C C . LEU A 1 178 ? -11.261 9.077 41.129 1.00 60.75 178 LEU A C 1
ATOM 1455 O O . LEU A 1 178 ? -12.228 9.820 40.997 1.00 60.75 178 LEU A O 1
ATOM 1459 N N . ASP A 1 179 ? -10.628 8.898 42.289 1.00 59.41 179 ASP A N 1
ATOM 1460 C CA . ASP A 1 179 ? -10.887 9.716 43.474 1.00 59.41 179 ASP A CA 1
ATOM 1461 C C . ASP A 1 179 ? -10.219 11.092 43.306 1.00 59.41 179 ASP A C 1
ATOM 1463 O O . ASP A 1 179 ? -9.063 11.171 42.874 1.00 59.41 179 ASP A O 1
ATOM 1467 N N . ASP A 1 180 ? -10.925 12.166 43.670 1.00 54.44 180 ASP A N 1
ATOM 1468 C CA . ASP A 1 180 ? -10.518 13.576 43.481 1.00 54.44 180 ASP A CA 1
ATOM 1469 C C . ASP A 1 180 ? -9.194 13.936 44.189 1.00 54.44 180 ASP A C 1
ATOM 1471 O O . ASP A 1 180 ? -8.630 15.011 43.986 1.00 54.44 180 ASP A O 1
ATOM 1475 N N . THR A 1 181 ? -8.662 13.042 45.024 1.00 54.03 181 THR A N 1
ATOM 1476 C CA . THR A 1 181 ? -7.406 13.233 45.758 1.00 54.03 181 THR A CA 1
ATOM 1477 C C . THR A 1 181 ? -6.145 12.845 44.969 1.00 54.03 181 THR A C 1
ATOM 1479 O O . THR A 1 181 ? -5.033 13.162 45.402 1.00 54.03 181 THR A O 1
ATOM 1482 N N . ALA A 1 182 ? -6.275 12.212 43.796 1.00 50.94 182 ALA A N 1
ATOM 1483 C CA . ALA A 1 182 ? -5.148 11.801 42.950 1.00 50.94 182 ALA A CA 1
ATOM 1484 C C . ALA A 1 182 ? -4.691 12.930 42.000 1.00 50.94 182 ALA A C 1
ATOM 1486 O O . ALA A 1 182 ? -4.861 12.863 40.784 1.00 50.94 182 ALA A O 1
ATOM 1487 N N . ALA A 1 183 ? -4.096 13.979 42.569 1.00 46.56 183 ALA A N 1
ATOM 1488 C CA . ALA A 1 183 ? -3.752 15.237 41.895 1.00 46.56 183 ALA A CA 1
ATOM 1489 C C . ALA A 1 183 ? -2.562 15.199 40.903 1.00 46.56 183 ALA A C 1
ATOM 1491 O O . ALA A 1 183 ? -2.052 16.257 40.545 1.00 46.56 183 ALA A O 1
ATOM 1492 N N . ASP A 1 184 ? -2.090 14.033 40.451 1.00 49.75 184 ASP A N 1
ATOM 1493 C CA . ASP A 1 184 ? -0.924 13.977 39.551 1.00 49.75 184 ASP A CA 1
ATOM 1494 C C . ASP A 1 184 ? -0.940 12.782 38.593 1.00 49.75 184 ASP A C 1
ATOM 1496 O O . ASP A 1 184 ? -0.105 11.880 38.648 1.00 49.75 184 ASP A O 1
ATOM 1500 N N . LEU A 1 185 ? -1.933 12.750 37.707 1.00 47.50 185 LEU A N 1
ATOM 1501 C CA . LEU A 1 185 ? -1.946 11.830 36.572 1.00 47.50 185 LEU A CA 1
ATOM 1502 C C . LEU A 1 185 ? -2.318 12.611 35.313 1.00 47.50 185 LEU A C 1
ATOM 1504 O O . LEU A 1 185 ? -3.415 12.470 34.773 1.00 47.50 185 LEU A O 1
ATOM 1508 N N . SER A 1 186 ? -1.390 13.458 34.850 1.00 47.84 186 SER A N 1
ATOM 1509 C CA . SER A 1 186 ? -1.370 13.953 33.466 1.00 47.84 186 SER A CA 1
ATOM 1510 C C . SER A 1 186 ? -1.573 12.743 32.545 1.00 47.84 186 SER A C 1
ATOM 1512 O O . SER A 1 186 ? -0.677 11.905 32.429 1.00 47.84 186 SER A O 1
ATOM 1514 N N . GLY A 1 187 ? -2.760 12.633 31.946 1.00 50.53 187 GLY A N 1
ATOM 1515 C CA . GLY A 1 187 ? -3.259 11.422 31.305 1.00 50.53 187 GLY A CA 1
ATOM 1516 C C . GLY A 1 187 ? -2.264 10.817 30.324 1.00 50.53 187 GLY A C 1
ATOM 1517 O O . GLY A 1 187 ? -1.966 11.388 29.278 1.00 50.53 187 GLY A O 1
ATOM 1518 N N . GLU A 1 188 ? -1.753 9.625 30.628 1.00 49.22 188 GLU A N 1
ATOM 1519 C CA . GLU A 1 188 ? -0.855 8.911 29.717 1.00 49.22 188 GLU A CA 1
ATOM 1520 C C . GLU A 1 188 ? -1.550 8.525 28.391 1.00 49.22 188 GLU A C 1
ATOM 1522 O O . GLU A 1 188 ? -0.866 8.288 27.399 1.00 49.22 188 GLU A O 1
ATOM 1527 N N . GLU A 1 189 ? -2.885 8.589 28.340 1.00 54.59 189 GLU A N 1
ATOM 1528 C CA . GLU A 1 189 ? -3.760 8.320 27.183 1.00 54.59 189 GLU A CA 1
ATOM 1529 C C . GLU A 1 189 ? -4.068 9.553 26.299 1.00 54.59 189 GLU A C 1
ATOM 1531 O O . GLU A 1 189 ? -5.059 9.566 25.571 1.00 54.59 189 GLU A O 1
ATOM 1536 N N . GLY A 1 190 ? -3.245 10.604 26.337 1.00 60.97 190 GLY A N 1
ATOM 1537 C CA . GLY A 1 190 ? -3.317 11.687 25.346 1.00 60.97 190 GLY A CA 1
ATOM 1538 C C . GLY A 1 190 ? -2.924 11.207 23.942 1.00 60.97 190 GLY A C 1
ATOM 1539 O O . GLY A 1 190 ? -2.151 10.253 23.787 1.00 60.97 190 GLY A O 1
ATOM 1540 N N . TRP A 1 191 ? -3.440 11.872 22.907 1.00 63.84 191 TRP A N 1
ATOM 1541 C CA . TRP A 1 191 ? -3.026 11.616 21.523 1.00 63.84 191 TRP A CA 1
ATOM 1542 C C . TRP A 1 191 ? -1.507 11.824 21.380 1.00 63.84 191 TRP A C 1
ATOM 1544 O O . TRP A 1 191 ? -0.950 12.777 21.929 1.00 63.84 191 TRP A O 1
ATOM 1554 N N . GLN A 1 192 ? -0.838 10.926 20.650 1.00 73.31 192 GLN A N 1
ATOM 1555 C CA . GLN A 1 192 ? 0.601 10.988 20.370 1.00 73.31 192 GLN A CA 1
ATOM 1556 C C . GLN A 1 192 ? 0.868 10.830 18.873 1.00 73.31 192 GLN A C 1
ATOM 1558 O O . GLN A 1 192 ? 0.228 10.016 18.200 1.00 73.31 192 GLN A O 1
ATOM 1563 N N . ASP A 1 193 ? 1.835 11.591 18.362 1.00 72.19 193 ASP A N 1
ATOM 1564 C CA . ASP A 1 193 ? 2.337 11.432 17.000 1.00 72.19 193 ASP A CA 1
ATOM 1565 C C . ASP A 1 193 ? 3.310 10.235 16.880 1.00 72.19 193 ASP A C 1
ATOM 1567 O O . ASP A 1 193 ? 3.702 9.599 17.860 1.00 72.19 193 ASP A O 1
ATOM 1571 N N . SER A 1 194 ? 3.747 9.921 15.657 1.00 73.50 194 SER A N 1
ATOM 1572 C CA . SER A 1 194 ? 4.730 8.853 15.400 1.00 73.50 194 SER A CA 1
ATOM 1573 C C . SER A 1 194 ? 6.121 9.107 16.004 1.00 73.50 194 SER A C 1
ATOM 1575 O O . SER A 1 194 ? 6.964 8.211 15.981 1.00 73.50 194 SER A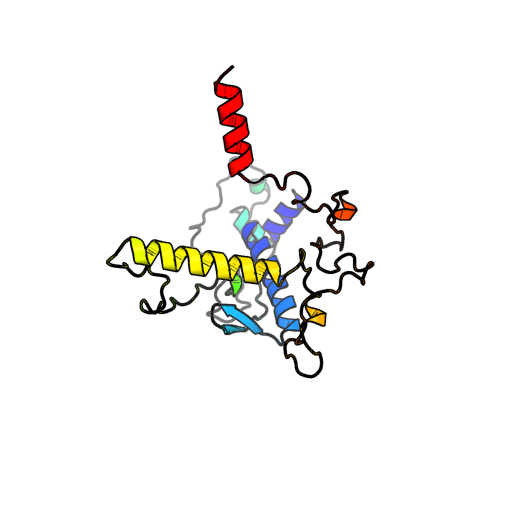 O 1
ATOM 1577 N N . GLY A 1 195 ? 6.384 10.326 16.479 1.00 74.31 195 GLY A N 1
ATOM 1578 C CA . GLY A 1 195 ? 7.611 10.736 17.157 1.00 74.31 195 GLY A CA 1
ATOM 1579 C C . GLY A 1 195 ? 7.506 10.730 18.686 1.00 74.31 195 GLY A C 1
ATOM 1580 O O . GLY A 1 195 ? 8.516 10.980 19.340 1.00 74.31 195 GLY A O 1
ATOM 1581 N N . GLY A 1 196 ? 6.333 10.422 19.252 1.00 73.44 196 GLY A N 1
ATOM 1582 C CA . GLY A 1 196 ? 6.073 10.446 20.693 1.00 73.44 196 GLY A CA 1
ATOM 1583 C C . GLY A 1 196 ? 5.724 11.830 21.258 1.00 73.44 196 GLY A C 1
ATOM 1584 O O . GLY A 1 196 ? 5.641 11.968 22.479 1.00 73.44 196 GLY A O 1
ATOM 1585 N N . ASN A 1 197 ? 5.511 12.838 20.406 1.00 70.25 197 ASN A N 1
ATOM 1586 C CA . ASN A 1 197 ? 5.083 14.176 20.820 1.00 70.25 197 ASN A CA 1
ATOM 1587 C C . ASN A 1 197 ? 3.569 14.200 21.083 1.00 70.25 197 ASN A C 1
ATOM 1589 O O . ASN A 1 197 ? 2.789 13.540 20.389 1.00 70.25 197 ASN A O 1
ATOM 1593 N N . ARG A 1 198 ? 3.149 14.996 22.066 1.00 74.75 198 ARG A N 1
ATOM 1594 C CA . ARG A 1 198 ? 1.759 15.184 22.514 1.00 74.75 198 ARG A CA 1
ATOM 1595 C C . ARG A 1 198 ? 1.215 16.557 22.128 1.00 74.75 198 ARG A C 1
ATOM 1597 O O . ARG A 1 198 ? 1.971 17.457 21.778 1.00 74.75 198 ARG A O 1
ATOM 1604 N N . LEU A 1 199 ? -0.098 16.755 22.277 1.00 66.88 199 LEU A N 1
ATOM 1605 C CA . LEU A 1 199 ? -0.769 18.047 22.034 1.00 66.88 199 LEU A CA 1
ATOM 1606 C C . LEU A 1 199 ? -0.140 19.201 22.830 1.00 66.88 199 LEU A C 1
ATOM 1608 O O . LEU A 1 199 ? 0.080 20.279 22.276 1.00 66.88 199 LEU A O 1
ATOM 1612 N N . ARG A 1 200 ? 0.252 18.944 24.084 1.00 63.12 200 ARG A N 1
ATOM 1613 C CA . ARG A 1 200 ? 0.981 19.906 24.928 1.00 63.12 200 ARG A CA 1
ATOM 1614 C C . ARG A 1 200 ? 2.311 20.366 24.334 1.00 63.12 200 ARG A C 1
ATOM 1616 O O . ARG A 1 200 ? 2.692 21.517 24.513 1.00 63.12 200 ARG A O 1
ATOM 1623 N N . ASP A 1 201 ? 2.988 19.506 23.575 1.00 68.88 201 ASP A N 1
ATOM 1624 C CA . ASP A 1 201 ? 4.271 19.832 22.940 1.00 68.88 201 ASP A CA 1
ATOM 1625 C C . ASP A 1 201 ? 4.077 20.771 21.736 1.00 68.88 201 ASP A C 1
ATOM 1627 O O . ASP A 1 201 ? 5.001 21.472 21.324 1.00 68.88 201 ASP A O 1
ATOM 1631 N N . TYR A 1 202 ? 2.846 20.849 21.219 1.00 71.56 202 TYR A N 1
ATOM 1632 C CA . TYR A 1 202 ? 2.399 21.840 20.240 1.00 71.56 202 TYR A CA 1
ATOM 1633 C C . TYR A 1 202 ? 1.752 23.076 20.889 1.00 71.56 202 TYR A C 1
ATOM 1635 O O . TYR A 1 202 ? 1.198 23.917 20.179 1.00 71.56 202 TYR A O 1
ATOM 1643 N N . GLY A 1 203 ? 1.830 23.208 22.219 1.00 56.56 203 GLY A N 1
ATOM 1644 C CA . GLY A 1 203 ? 1.279 24.337 22.970 1.00 56.56 203 GLY A CA 1
ATOM 1645 C C . GLY A 1 203 ? -0.239 24.292 23.155 1.00 56.56 203 GLY A C 1
ATOM 1646 O O . GLY A 1 203 ? -0.843 25.332 23.402 1.00 56.56 203 GLY A O 1
ATOM 1647 N N . VAL A 1 204 ? -0.859 23.117 23.006 1.00 60.50 204 VAL A N 1
ATOM 1648 C CA . VAL A 1 204 ? -2.288 22.906 23.273 1.00 60.50 204 VAL A CA 1
ATOM 1649 C C . VAL A 1 204 ? -2.443 22.283 24.660 1.00 60.50 204 VAL A C 1
ATOM 1651 O O . VAL A 1 204 ? -2.030 21.146 24.881 1.00 60.50 204 VAL A O 1
ATOM 1654 N N . GLU A 1 205 ? -3.023 23.040 25.588 1.00 56.22 205 GLU A N 1
ATOM 1655 C CA . GLU A 1 205 ? -3.359 22.601 26.948 1.00 56.22 205 GLU A CA 1
ATOM 1656 C C . GLU A 1 205 ? -4.496 21.558 26.895 1.00 56.22 205 GLU A C 1
ATOM 1658 O O . GLU A 1 205 ? -5.608 21.849 26.455 1.00 56.22 205 GLU A O 1
ATOM 1663 N N . GLU A 1 206 ? -4.202 20.308 27.277 1.00 55.81 206 GLU A N 1
ATOM 1664 C CA . GLU A 1 206 ? -5.177 19.197 27.339 1.00 55.81 206 GLU A CA 1
ATOM 1665 C C . GLU A 1 206 ? -6.080 19.270 28.590 1.00 55.81 206 GLU A C 1
ATOM 1667 O O . GLU A 1 206 ? -7.031 18.500 28.719 1.00 55.81 206 GLU A O 1
ATOM 1672 N N . ASP A 1 207 ? -5.783 20.182 29.513 1.00 55.16 207 ASP A N 1
ATOM 1673 C CA . ASP A 1 207 ? -6.403 20.375 30.824 1.00 55.16 207 ASP A CA 1
ATOM 1674 C C . ASP A 1 207 ? -7.500 21.451 30.860 1.00 55.16 207 ASP A C 1
ATOM 1676 O O . ASP A 1 207 ? -8.127 21.635 31.902 1.00 55.16 207 ASP A O 1
ATOM 1680 N N . ILE A 1 208 ? -7.796 22.113 29.735 1.00 48.75 208 ILE A N 1
ATOM 1681 C CA . ILE A 1 208 ? -8.883 23.097 29.665 1.00 48.75 208 ILE A CA 1
ATOM 1682 C C . ILE A 1 208 ? -10.237 22.372 29.720 1.00 48.75 208 ILE A C 1
ATOM 1684 O O . ILE A 1 208 ? -10.715 21.796 28.737 1.00 48.75 208 ILE A O 1
ATOM 1688 N N . GLU A 1 209 ? -10.869 22.421 30.893 1.00 49.03 209 GLU A N 1
ATOM 1689 C CA . GLU A 1 209 ? -12.249 22.004 31.120 1.00 49.03 209 GLU A CA 1
ATOM 1690 C C . GLU A 1 209 ? -13.198 22.879 30.288 1.00 49.03 209 GLU A C 1
ATOM 1692 O O . GLU A 1 209 ? -13.484 24.033 30.587 1.00 49.03 209 GLU A O 1
ATOM 1697 N N . PHE A 1 210 ? -13.693 22.311 29.185 1.00 44.94 210 PHE A N 1
ATOM 1698 C CA . PHE A 1 210 ? -14.556 22.977 28.200 1.00 44.94 210 PHE A CA 1
ATOM 1699 C C . PHE A 1 210 ? -15.948 23.381 28.750 1.00 44.94 210 PHE A C 1
ATOM 1701 O O . PHE A 1 210 ? -16.809 23.800 27.979 1.00 44.94 210 PHE A O 1
ATOM 1708 N N . TYR A 1 211 ? -16.207 23.222 30.053 1.00 49.25 211 TYR A N 1
ATOM 1709 C CA . TYR A 1 211 ? -17.541 23.335 30.654 1.00 49.25 211 TYR A CA 1
ATOM 1710 C C . TYR A 1 211 ? -17.639 24.276 31.860 1.00 49.25 211 TYR A C 1
ATOM 1712 O O . TYR A 1 211 ? -18.669 24.274 32.529 1.00 49.25 211 TYR A O 1
ATOM 1720 N N . ASP A 1 212 ? -16.646 25.132 32.092 1.00 47.25 212 ASP A N 1
ATOM 1721 C CA . ASP A 1 212 ? -16.643 25.964 33.302 1.00 47.25 212 ASP A CA 1
ATOM 1722 C C . ASP A 1 212 ? -17.204 27.375 33.086 1.00 47.25 212 ASP A C 1
ATOM 1724 O O . ASP A 1 212 ? -17.445 28.094 34.055 1.00 47.25 212 ASP A O 1
ATOM 1728 N N . GLU A 1 213 ? -17.442 27.801 31.839 1.00 46.56 213 GLU A N 1
ATOM 1729 C CA . GLU A 1 213 ? -17.720 29.220 31.588 1.00 46.56 213 GLU A CA 1
ATOM 1730 C C . GLU A 1 213 ? -19.192 29.639 31.526 1.00 46.56 213 GLU A C 1
ATOM 1732 O O . GLU A 1 213 ? -19.429 30.827 31.686 1.00 46.56 213 GLU A O 1
ATOM 1737 N N . ASP A 1 214 ? -20.197 28.760 31.408 1.00 53.16 214 ASP A N 1
ATOM 1738 C CA . ASP A 1 214 ? -21.600 29.226 31.445 1.00 53.16 214 ASP A CA 1
ATOM 1739 C C . ASP A 1 214 ? -22.619 28.135 31.824 1.00 53.16 214 ASP A C 1
ATOM 1741 O O . ASP A 1 214 ? -23.420 27.668 31.010 1.00 53.16 214 ASP A O 1
ATOM 1745 N N . ASP A 1 215 ? -22.678 27.787 33.109 1.00 57.19 215 ASP A N 1
ATOM 1746 C CA . ASP A 1 215 ? -23.734 26.935 33.678 1.00 57.19 215 ASP A CA 1
ATOM 1747 C C . ASP A 1 215 ? -25.042 27.735 33.913 1.00 57.19 215 ASP A C 1
ATOM 1749 O O . ASP A 1 215 ? -25.662 27.722 34.980 1.00 57.19 215 ASP A O 1
ATOM 1753 N N . ILE A 1 216 ? -25.467 28.516 32.910 1.00 65.00 216 ILE A N 1
ATOM 1754 C CA . ILE A 1 216 ? -26.710 29.297 32.955 1.00 65.00 216 ILE A CA 1
ATOM 1755 C C . ILE A 1 216 ? -27.827 28.464 32.314 1.00 65.00 216 ILE A C 1
ATOM 1757 O O . ILE A 1 216 ? -27.806 28.220 31.103 1.00 65.00 216 ILE A O 1
ATOM 1761 N N . PRO A 1 217 ? -28.872 28.065 33.063 1.00 70.25 217 PRO A N 1
ATOM 1762 C CA . PRO A 1 217 ? -29.957 27.282 32.491 1.00 70.25 217 PRO A CA 1
ATOM 1763 C C . PRO A 1 217 ? -30.641 28.050 31.350 1.00 70.25 217 PRO A C 1
ATOM 1765 O O . PRO A 1 217 ? -30.953 29.235 31.472 1.00 70.25 217 PRO A O 1
ATOM 1768 N N . ILE A 1 218 ? -30.965 27.361 30.248 1.00 66.62 218 ILE A N 1
ATOM 1769 C CA . ILE A 1 218 ? -31.627 27.937 29.054 1.00 66.62 218 ILE A CA 1
ATOM 1770 C C . ILE A 1 218 ? -32.885 28.752 29.407 1.00 66.62 218 ILE A C 1
ATOM 1772 O O . ILE A 1 218 ? -33.194 29.754 28.759 1.00 66.62 218 ILE A O 1
ATOM 1776 N N . ALA A 1 219 ? -33.610 28.358 30.458 1.00 77.56 219 ALA A N 1
ATOM 1777 C CA . ALA A 1 219 ? -34.769 29.093 30.960 1.00 77.56 219 ALA A CA 1
ATOM 1778 C C . ALA A 1 219 ? -34.422 30.531 31.391 1.00 77.56 219 ALA A C 1
ATOM 1780 O O . ALA A 1 219 ? -35.234 31.445 31.230 1.00 77.56 219 ALA A O 1
ATOM 1781 N N . GLU A 1 220 ? -33.221 30.745 31.917 1.00 78.62 220 GLU A N 1
ATOM 1782 C CA . GLU A 1 220 ? -32.719 32.045 32.337 1.00 78.62 220 GLU A CA 1
ATOM 1783 C C . GLU A 1 220 ? -32.236 32.885 31.148 1.00 78.62 220 GLU A C 1
ATOM 1785 O O . GLU A 1 220 ? -32.578 34.066 31.070 1.00 78.62 220 GLU A O 1
ATOM 1790 N N . LEU A 1 221 ? -31.596 32.269 30.147 1.00 76.69 221 LEU A N 1
ATOM 1791 C CA . LEU A 1 221 ? -31.265 32.924 28.870 1.00 76.69 221 LEU A CA 1
ATOM 1792 C C . LEU A 1 221 ? -32.524 33.390 28.118 1.00 76.69 221 LEU A C 1
ATOM 1794 O O . LEU A 1 221 ? -32.594 34.522 27.636 1.00 76.69 221 LEU A O 1
ATOM 1798 N N . LEU A 1 222 ? -33.574 32.562 28.085 1.00 81.31 222 LEU A N 1
ATOM 1799 C CA . LEU A 1 222 ? -34.867 32.924 27.494 1.00 81.31 222 LEU A CA 1
ATOM 1800 C C . LEU A 1 222 ? -35.564 34.059 28.258 1.00 81.31 222 LEU A C 1
ATOM 1802 O O . LEU A 1 222 ? -36.221 34.902 27.641 1.00 81.31 222 LEU A O 1
ATOM 1806 N N . ARG A 1 223 ? -35.424 34.107 29.590 1.00 82.00 223 ARG A N 1
ATOM 1807 C CA . ARG A 1 223 ? -35.925 35.224 30.410 1.00 82.00 223 ARG A CA 1
ATOM 1808 C C . ARG A 1 223 ? -35.159 36.516 30.130 1.00 82.00 223 ARG A C 1
ATOM 1810 O O . ARG A 1 223 ? -35.805 37.556 30.016 1.00 82.00 223 ARG A O 1
ATOM 1817 N N . ARG A 1 224 ? -33.830 36.459 29.987 1.00 82.25 224 ARG A N 1
ATOM 1818 C CA . ARG A 1 224 ? -32.989 37.619 29.629 1.00 82.25 224 ARG A CA 1
ATOM 1819 C C . ARG A 1 224 ? -33.366 38.163 28.250 1.00 82.25 224 ARG A C 1
ATOM 1821 O O . ARG A 1 224 ? -33.732 39.330 28.143 1.00 82.25 224 ARG A O 1
ATOM 1828 N N . ARG A 1 225 ? -33.477 37.285 27.249 1.00 79.00 225 ARG A N 1
ATOM 1829 C CA . ARG A 1 225 ? -33.901 37.648 25.886 1.00 79.00 225 ARG A CA 1
ATOM 1830 C C . ARG A 1 225 ? -35.295 38.286 25.826 1.00 79.00 225 ARG A C 1
ATOM 1832 O O . ARG A 1 225 ? -35.519 39.206 25.047 1.00 79.00 225 ARG A O 1
ATOM 1839 N N . ARG A 1 226 ? -36.252 37.820 26.640 1.00 79.12 226 ARG A N 1
ATOM 1840 C CA . ARG A 1 226 ? -37.594 38.437 26.710 1.00 79.12 226 ARG A CA 1
ATOM 1841 C C . ARG A 1 226 ? -37.589 39.823 27.354 1.00 79.12 226 ARG A C 1
ATOM 1843 O O . ARG A 1 226 ? -38.431 40.633 26.986 1.00 79.12 226 ARG A O 1
ATOM 1850 N N . ARG A 1 227 ? -36.684 40.085 28.303 1.00 76.00 227 ARG A N 1
ATOM 1851 C CA . ARG A 1 227 ? -36.536 41.410 28.930 1.00 76.00 227 ARG A CA 1
ATOM 1852 C C . ARG A 1 227 ? -35.873 42.410 27.985 1.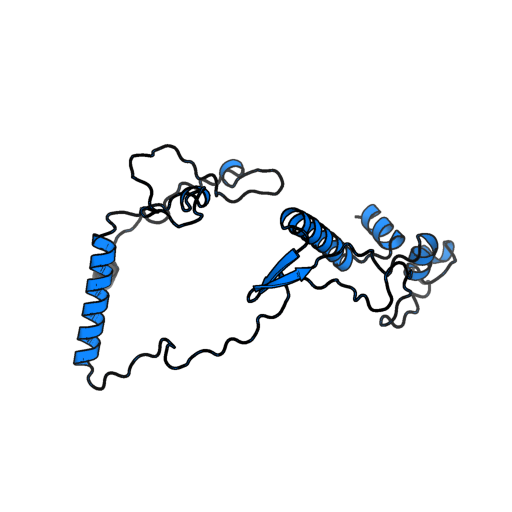00 76.00 227 ARG A C 1
ATOM 1854 O O . ARG A 1 227 ? -36.290 43.557 27.951 1.00 76.00 227 ARG A O 1
ATOM 1861 N N . GLU A 1 228 ? -34.901 41.970 27.193 1.00 73.25 228 GLU A N 1
ATOM 1862 C CA . GLU A 1 228 ? -34.227 42.817 26.197 1.00 73.25 228 GLU A CA 1
ATOM 1863 C C . GLU A 1 228 ? -35.136 43.206 25.024 1.00 73.25 228 GLU A C 1
ATOM 1865 O O . GLU A 1 228 ? -34.984 44.287 24.476 1.00 73.25 228 GLU A O 1
ATOM 1870 N N . GLY A 1 229 ? -36.125 42.377 24.673 1.00 62.62 229 GLY A N 1
ATOM 1871 C CA . GLY A 1 229 ? -37.122 42.700 23.643 1.00 62.62 229 GLY A CA 1
ATOM 1872 C C . GLY A 1 229 ? -38.290 43.590 24.100 1.00 62.62 229 GLY A C 1
ATOM 1873 O O . GLY A 1 229 ? -39.223 43.778 23.323 1.00 62.62 229 GLY A O 1
ATOM 1874 N N . GLN A 1 230 ? -38.293 44.072 25.349 1.00 54.81 230 GLN A N 1
ATOM 1875 C CA . GLN A 1 230 ? -39.325 44.969 25.903 1.00 54.81 230 GLN A CA 1
ATOM 1876 C C . GLN A 1 230 ? -38.817 46.390 26.209 1.00 54.81 230 GLN A C 1
ATOM 1878 O O . GLN A 1 230 ? -39.606 47.202 26.692 1.00 54.81 230 GLN A O 1
ATOM 1883 N N . ASN A 1 231 ? -37.548 46.688 25.909 1.00 44.75 231 ASN A N 1
ATOM 1884 C CA . ASN A 1 231 ? -36.996 48.047 25.898 1.00 44.75 231 ASN A CA 1
ATOM 1885 C C . ASN A 1 231 ? -36.867 48.574 24.469 1.00 44.75 231 ASN A C 1
ATOM 1887 O O . ASN A 1 231 ? -36.467 47.782 23.587 1.00 44.75 231 ASN A O 1
#

Secondary structure (DSSP, 8-state):
-HHHHHHHHHTT--HHHHHHHHHHHHHHHHHHHTTTEEE-GGGPEEE------TT---HHHHHHHHHTSS-HHHHT-TTSPPP---SS-------S-TT--SSPPPGGGSPPP-----TTTS------SSHHHHHHHHHHHHHHHHHHHHHS-S--PBPPHHHHB-TTT-PBPS--B--TT------TTS-B-TTS-BGGGGT--TT--TTSS----HHHHHHHHHHHTT-